Protein AF-A0A535MGX9-F1 (afdb_monomer_lite)

pLDDT: mean 75.92, std 22.1, range [34.75, 98.5]

Radius of gyration: 30.82 Å; chains: 1; bounding box: 57×71×87 Å

Secondary structure (DSSP, 8-state):
-----------------------------------------------------------------PPP-------------------------PPPPHHHHHHHHHHHHHHHHHHHHHHHHHHHHHHHHHHHHHHHHHHHHHHHHHHHSPP--SSSS---PPPP--TT-EEPPPEEEEEETTTTEEESSS---SEEEEEEEEE-TTS-EEEEEEEEE--

Structure (mmCIF, N/CA/C/O backbone):
data_AF-A0A535MGX9-F1
#
_entry.id   AF-A0A535MGX9-F1
#
loop_
_atom_site.group_PDB
_atom_site.id
_atom_site.type_symbol
_atom_site.label_atom_id
_atom_site.label_alt_id
_atom_site.label_comp_id
_atom_site.label_asym_id
_atom_site.label_entity_id
_atom_site.label_seq_id
_atom_site.pdbx_PDB_ins_code
_atom_site.Cartn_x
_atom_site.Cartn_y
_atom_site.Cartn_z
_atom_site.occupancy
_atom_site.B_iso_or_equiv
_atom_site.auth_seq_id
_atom_site.auth_comp_id
_atom_site.auth_asym_id
_atom_site.auth_atom_id
_atom_site.pdbx_PDB_model_num
ATOM 1 N N . MET A 1 1 ? -14.801 37.436 -7.711 1.00 44.75 1 MET A N 1
ATOM 2 C CA . MET A 1 1 ? -15.407 36.082 -7.775 1.00 44.75 1 MET A CA 1
ATOM 3 C C . MET A 1 1 ? -14.448 35.120 -7.064 1.00 44.75 1 MET A C 1
ATOM 5 O O . MET A 1 1 ? -13.541 34.628 -7.703 1.00 44.75 1 MET A O 1
ATOM 9 N N . SER A 1 2 ? -14.343 35.050 -5.734 1.00 56.47 2 SER A N 1
ATOM 10 C CA . SER A 1 2 ? -15.281 34.648 -4.664 1.00 56.47 2 SER A CA 1
ATOM 11 C C . SER A 1 2 ? -15.739 33.179 -4.712 1.00 56.47 2 SER A C 1
ATOM 13 O O . SER A 1 2 ? -16.771 32.888 -5.307 1.00 56.47 2 SER A O 1
ATOM 15 N N . ARG A 1 3 ? -14.957 32.289 -4.072 1.00 52.56 3 ARG A N 1
ATOM 16 C CA . ARG A 1 3 ? -15.330 31.031 -3.370 1.00 52.56 3 ARG A CA 1
ATOM 17 C C . ARG A 1 3 ? -14.165 30.741 -2.402 1.00 52.56 3 ARG A C 1
ATOM 19 O O . ARG A 1 3 ? -13.079 30.442 -2.869 1.00 52.56 3 ARG A O 1
ATOM 26 N N . MET A 1 4 ? -14.195 31.052 -1.104 1.00 56.06 4 MET A N 1
ATOM 27 C CA . MET A 1 4 ? -15.028 30.527 -0.010 1.00 56.06 4 MET A CA 1
ATOM 28 C C . MET A 1 4 ? -15.008 28.990 0.055 1.00 56.06 4 MET A C 1
ATOM 30 O O . MET A 1 4 ? -15.916 28.323 -0.435 1.00 56.06 4 MET A O 1
ATOM 34 N N . ALA A 1 5 ? -13.952 28.434 0.658 1.00 53.91 5 ALA A N 1
ATOM 35 C CA . ALA A 1 5 ? -13.875 27.032 1.060 1.00 53.91 5 ALA A CA 1
ATOM 36 C C . ALA A 1 5 ? -13.802 26.964 2.591 1.00 53.91 5 ALA A C 1
ATOM 38 O O . ALA A 1 5 ? -12.973 27.610 3.221 1.00 53.91 5 ALA A O 1
ATOM 39 N N . ARG A 1 6 ? -14.771 26.238 3.148 1.00 57.12 6 ARG A N 1
ATOM 40 C CA . ARG A 1 6 ? -15.137 26.148 4.561 1.00 57.12 6 ARG A CA 1
ATOM 41 C C . ARG A 1 6 ? -14.044 25.499 5.403 1.00 57.12 6 ARG A C 1
ATOM 43 O O . ARG A 1 6 ? -13.730 24.329 5.193 1.00 57.12 6 ARG A O 1
ATOM 50 N N . ASP A 1 7 ? -13.622 26.226 6.429 1.00 48.06 7 ASP A N 1
ATOM 51 C CA . ASP A 1 7 ? -13.065 25.673 7.656 1.00 48.06 7 ASP A CA 1
ATOM 52 C C . ASP A 1 7 ? -14.073 24.697 8.277 1.00 48.06 7 ASP A C 1
ATOM 54 O O . ASP A 1 7 ? -15.200 25.066 8.622 1.00 48.06 7 ASP A O 1
ATOM 58 N N . ARG A 1 8 ? -13.686 23.427 8.402 1.00 57.28 8 ARG A N 1
ATOM 59 C CA . ARG A 1 8 ? -14.363 22.474 9.283 1.00 57.28 8 ARG A CA 1
ATOM 60 C C . ARG A 1 8 ? -13.416 22.165 10.426 1.00 57.28 8 ARG A C 1
ATOM 62 O O . ARG A 1 8 ? -12.478 21.389 10.271 1.00 57.28 8 ARG A O 1
ATOM 69 N N . HIS A 1 9 ? -13.712 22.757 11.577 1.00 47.38 9 HIS A N 1
ATOM 70 C CA . HIS A 1 9 ? -13.164 22.359 12.863 1.00 47.38 9 HIS A CA 1
ATOM 71 C C . HIS A 1 9 ? -13.492 20.884 13.121 1.00 47.38 9 HIS A C 1
ATOM 73 O O . HIS A 1 9 ? -14.605 20.526 13.505 1.00 47.38 9 HIS A O 1
ATOM 79 N N . PHE A 1 10 ? -12.510 20.022 12.877 1.00 49.44 10 PHE A N 1
ATOM 80 C CA . PHE A 1 10 ? -12.524 18.641 13.326 1.00 49.44 10 PHE A CA 1
ATOM 81 C C . PHE A 1 10 ? -12.133 18.636 14.807 1.00 49.44 10 PHE A C 1
ATOM 83 O O . PHE A 1 10 ? -11.021 19.024 15.168 1.00 49.44 10 PHE A O 1
ATOM 90 N N . PHE A 1 11 ? -13.056 18.218 15.672 1.00 41.25 11 PHE A N 1
ATOM 91 C CA . PHE A 1 11 ? -12.783 17.946 17.080 1.00 41.25 11 PHE A CA 1
ATOM 92 C C . PHE A 1 11 ? -11.677 16.882 17.188 1.00 41.25 11 PHE A C 1
ATOM 94 O O . PHE A 1 11 ? -11.906 15.698 16.947 1.00 41.25 11 PHE A O 1
ATOM 101 N N . ARG A 1 12 ? -10.459 17.303 17.549 1.00 39.72 12 ARG A N 1
ATOM 102 C CA . ARG A 1 12 ? -9.377 16.409 17.979 1.00 39.72 12 ARG A CA 1
ATOM 103 C C . ARG A 1 12 ? -9.636 16.010 19.431 1.00 39.72 12 ARG A C 1
ATOM 105 O O . ARG A 1 12 ? -9.286 16.742 20.352 1.00 39.72 12 ARG A O 1
ATOM 112 N N . PHE A 1 13 ? -10.231 14.839 19.638 1.00 44.94 13 PHE A N 1
ATOM 113 C CA . PHE A 1 13 ? -10.164 14.150 20.926 1.00 44.94 13 PHE A CA 1
ATOM 114 C C . PHE A 1 13 ? -8.751 13.569 21.074 1.00 44.94 13 PHE A C 1
ATOM 116 O O . PHE A 1 13 ? -8.423 12.531 20.504 1.00 44.94 13 PHE A O 1
ATOM 123 N N . SER A 1 14 ? -7.885 14.293 21.782 1.00 44.38 14 SER A N 1
ATOM 124 C CA . SER A 1 14 ? -6.536 13.843 22.120 1.00 44.38 14 SER A CA 1
ATOM 125 C C . SER A 1 14 ? -6.609 12.996 23.391 1.00 44.38 14 SER A C 1
ATOM 127 O O . SER A 1 14 ? -6.544 13.525 24.497 1.00 44.38 14 SER A O 1
ATOM 129 N N . LEU A 1 15 ? -6.794 11.683 23.242 1.00 50.78 15 LEU A N 1
ATOM 130 C CA . LEU A 1 15 ? -6.585 10.732 24.337 1.00 50.78 15 LEU A CA 1
ATOM 131 C C . LEU A 1 15 ? -5.076 10.454 24.469 1.00 50.78 15 LEU A C 1
ATOM 133 O O . LEU A 1 15 ? -4.429 10.182 23.454 1.00 50.78 15 LEU A O 1
ATOM 137 N N . PRO A 1 16 ? -4.491 10.503 25.680 1.00 48.72 16 PRO A N 1
ATOM 138 C CA . PRO A 1 16 ? -3.109 10.098 25.888 1.00 48.72 16 PRO A CA 1
ATOM 139 C C . PRO A 1 16 ? -2.999 8.582 25.685 1.00 48.72 16 PRO A C 1
ATOM 141 O O . PRO A 1 16 ? -3.495 7.792 26.488 1.00 48.72 16 PRO A O 1
ATOM 144 N N . LEU A 1 17 ? -2.352 8.172 24.592 1.00 49.53 17 LEU A N 1
ATOM 145 C CA . LEU A 1 17 ? -1.910 6.795 24.395 1.00 49.53 17 LEU A CA 1
ATOM 146 C C . LEU A 1 17 ? -0.809 6.499 25.416 1.00 49.53 17 LEU A C 1
ATOM 148 O O . LEU A 1 17 ? 0.341 6.906 25.257 1.00 49.53 17 LEU A O 1
ATOM 152 N N . ALA A 1 18 ? -1.191 5.794 26.479 1.00 49.81 18 ALA A N 1
ATOM 153 C CA . ALA A 1 18 ? -0.268 5.055 27.320 1.00 49.81 18 ALA A CA 1
ATOM 154 C C . ALA A 1 18 ? 0.569 4.117 26.435 1.00 49.81 18 ALA A C 1
ATOM 156 O O . ALA A 1 18 ? 0.040 3.430 25.559 1.00 49.81 18 ALA A O 1
ATOM 157 N N . GLY A 1 19 ? 1.884 4.146 26.642 1.00 54.97 19 GLY A N 1
ATOM 158 C CA . GLY A 1 19 ? 2.868 3.451 25.825 1.00 54.97 19 GLY A CA 1
ATOM 159 C C . GLY A 1 19 ? 2.638 1.945 25.765 1.00 54.97 19 GLY A C 1
ATOM 160 O O . GLY A 1 19 ? 2.929 1.214 26.709 1.00 54.97 19 GLY A O 1
ATOM 161 N N . SER A 1 20 ? 2.193 1.473 24.606 1.00 47.03 20 SER A N 1
ATOM 162 C CA . SER A 1 20 ? 2.308 0.073 24.216 1.00 47.03 20 SER A CA 1
ATOM 163 C C . SER A 1 20 ? 3.732 -0.158 23.722 1.00 47.03 20 SER A C 1
ATOM 165 O O . SER A 1 20 ? 4.078 0.177 22.589 1.00 47.03 20 SER A O 1
ATOM 167 N N . HIS A 1 21 ? 4.565 -0.728 24.592 1.00 52.44 21 HIS A N 1
ATOM 168 C CA . HIS A 1 21 ? 5.782 -1.428 24.203 1.00 52.44 21 HIS A CA 1
ATOM 169 C C . HIS A 1 21 ? 5.417 -2.486 23.154 1.00 52.44 21 HIS A C 1
ATOM 171 O O . HIS A 1 21 ? 4.985 -3.590 23.484 1.00 52.44 21 HIS A O 1
ATOM 177 N N . CYS A 1 22 ? 5.570 -2.147 21.874 1.00 50.75 22 CYS A N 1
ATOM 178 C CA . CYS A 1 22 ? 5.608 -3.156 20.834 1.00 50.75 22 CYS A CA 1
ATOM 179 C C . CYS A 1 22 ? 6.849 -4.005 21.072 1.00 50.75 22 CYS A C 1
ATOM 181 O O . CYS A 1 22 ? 7.969 -3.497 21.148 1.00 50.75 22 CYS A O 1
ATOM 183 N N . CYS A 1 23 ? 6.602 -5.301 21.223 1.00 49.09 23 CYS A N 1
ATOM 184 C CA . CYS A 1 23 ? 7.595 -6.350 21.280 1.00 49.09 23 CYS A CA 1
ATOM 185 C C . CYS A 1 23 ? 8.669 -6.111 20.220 1.00 49.09 23 CYS A C 1
ATOM 187 O O . CYS A 1 23 ? 8.452 -6.297 19.024 1.00 49.09 23 CYS A O 1
ATOM 189 N N . GLN A 1 24 ? 9.851 -5.724 20.686 1.00 50.72 24 GLN A N 1
ATOM 190 C CA . GLN A 1 24 ? 11.071 -5.785 19.913 1.00 50.72 24 GLN A CA 1
ATOM 191 C C . GLN A 1 24 ? 11.456 -7.260 19.783 1.00 50.72 24 GLN A C 1
ATOM 193 O O . GLN A 1 24 ? 12.277 -7.787 20.531 1.00 50.72 24 GLN A O 1
ATOM 198 N N . GLY A 1 25 ? 10.802 -7.939 18.841 1.00 44.84 25 GLY A N 1
ATOM 199 C CA . GLY A 1 25 ? 11.160 -9.269 18.373 1.00 44.84 25 GLY A CA 1
ATOM 200 C C . GLY A 1 25 ? 12.491 -9.208 17.635 1.00 44.84 25 GLY A C 1
ATOM 201 O O . GLY A 1 25 ? 12.543 -9.124 16.412 1.00 44.84 25 GLY A O 1
ATOM 202 N N . ARG A 1 26 ? 13.587 -9.222 18.397 1.00 52.38 26 ARG A N 1
ATOM 203 C CA . ARG A 1 26 ? 14.899 -9.633 17.901 1.00 52.38 26 ARG A CA 1
ATOM 204 C C . ARG A 1 26 ? 14.800 -11.088 17.454 1.00 52.38 26 ARG A C 1
ATOM 206 O O . ARG A 1 26 ? 14.545 -11.959 18.277 1.00 52.38 26 ARG A O 1
ATOM 213 N N . GLY A 1 27 ? 15.110 -11.333 16.186 1.00 53.22 27 GLY A N 1
ATOM 214 C CA . GLY A 1 27 ? 15.558 -12.641 15.726 1.00 53.22 27 GLY A CA 1
ATOM 215 C C . GLY A 1 27 ? 14.765 -13.187 14.555 1.00 53.22 27 GLY A C 1
ATOM 216 O O . GLY A 1 27 ? 13.891 -14.020 14.746 1.00 53.22 27 GLY A O 1
ATOM 217 N N . ILE A 1 28 ? 15.156 -12.808 13.337 1.00 47.41 28 ILE A N 1
ATOM 218 C CA . ILE A 1 28 ? 15.082 -13.747 12.218 1.00 47.41 28 ILE A CA 1
ATOM 219 C C . ILE A 1 28 ? 16.439 -13.735 11.519 1.00 47.41 28 ILE A C 1
ATOM 221 O O . ILE A 1 28 ? 16.927 -12.707 11.047 1.00 47.41 28 ILE A O 1
ATOM 225 N N . SER A 1 29 ? 17.065 -14.906 11.576 1.00 48.72 29 SER A N 1
ATOM 226 C CA . SER A 1 29 ? 18.350 -15.266 11.004 1.00 48.72 29 SER A CA 1
ATOM 227 C C . SER A 1 29 ? 18.456 -14.930 9.523 1.00 48.72 29 SER A C 1
ATOM 229 O O . SER A 1 29 ? 17.533 -15.154 8.743 1.00 48.72 29 SER A O 1
ATOM 231 N N . ARG A 1 30 ? 19.664 -14.515 9.131 1.00 49.56 30 ARG A N 1
ATOM 232 C CA . ARG A 1 30 ? 20.166 -14.653 7.763 1.00 49.56 30 ARG A CA 1
ATOM 233 C C . ARG A 1 30 ? 19.979 -16.104 7.309 1.00 49.56 30 ARG A C 1
ATOM 235 O O . ARG A 1 30 ? 20.653 -16.989 7.831 1.00 49.56 30 ARG A O 1
ATOM 242 N N . VAL A 1 31 ? 19.117 -16.336 6.325 1.00 54.28 31 VAL A N 1
ATOM 243 C CA . VAL A 1 31 ? 19.141 -17.563 5.522 1.00 54.28 31 VAL A CA 1
ATOM 244 C C . VAL A 1 31 ? 19.926 -17.270 4.251 1.00 54.28 31 VAL A C 1
ATOM 246 O O . VAL A 1 31 ? 19.747 -16.242 3.599 1.00 54.28 31 VAL A O 1
ATOM 249 N N . GLY A 1 32 ? 20.890 -18.149 4.000 1.00 43.41 32 GLY A N 1
ATOM 250 C CA . GLY A 1 32 ? 21.951 -17.995 3.026 1.00 43.41 32 GLY A CA 1
ATOM 251 C C . GLY A 1 32 ? 21.500 -18.063 1.572 1.00 43.41 32 GLY A C 1
ATOM 252 O O . GLY A 1 32 ? 20.514 -18.689 1.195 1.00 43.41 32 GLY A O 1
ATOM 253 N N . ARG A 1 33 ? 22.328 -17.410 0.765 1.00 45.38 33 ARG A N 1
ATOM 254 C CA . ARG A 1 33 ? 22.344 -17.374 -0.691 1.00 45.38 33 ARG A CA 1
ATOM 255 C C . ARG A 1 33 ? 22.792 -18.748 -1.216 1.00 45.38 33 ARG A C 1
ATOM 257 O O . ARG A 1 33 ? 23.981 -19.053 -1.184 1.00 45.38 33 ARG A O 1
ATOM 264 N N . GLY A 1 34 ? 21.845 -19.573 -1.657 1.00 42.38 34 GLY A N 1
ATOM 265 C CA . GLY A 1 34 ? 22.098 -20.806 -2.411 1.00 42.38 34 GLY A CA 1
ATOM 266 C C . GLY A 1 34 ? 22.187 -20.520 -3.912 1.00 42.38 34 GLY A C 1
ATOM 267 O O . GLY A 1 34 ? 21.400 -19.746 -4.445 1.00 42.38 34 GLY A O 1
ATOM 268 N N . ARG A 1 35 ? 23.191 -21.106 -4.563 1.00 52.44 35 ARG A N 1
ATOM 269 C CA . ARG A 1 35 ? 23.655 -20.880 -5.938 1.00 52.44 35 ARG A CA 1
ATOM 270 C C . ARG A 1 35 ? 23.442 -22.168 -6.752 1.00 52.44 35 ARG A C 1
ATOM 272 O O . ARG A 1 35 ? 23.781 -23.230 -6.243 1.00 52.44 35 ARG A O 1
ATOM 279 N N . GLY A 1 36 ? 22.998 -22.039 -8.009 1.00 39.00 36 GLY A N 1
ATOM 280 C CA . GLY A 1 36 ? 22.906 -23.108 -9.032 1.00 39.00 36 GLY A CA 1
ATOM 281 C C . GLY A 1 36 ? 21.472 -23.625 -9.222 1.00 39.00 36 GLY A C 1
ATOM 282 O O . GLY A 1 36 ? 20.763 -23.758 -8.238 1.00 39.00 36 GLY A O 1
ATOM 283 N N . GLY A 1 37 ? 20.934 -23.898 -10.413 1.00 41.56 37 GLY A N 1
ATOM 284 C CA . GLY A 1 37 ? 21.471 -24.058 -11.771 1.00 41.56 37 GLY A CA 1
ATOM 285 C C . GLY A 1 37 ? 20.694 -25.202 -12.463 1.00 41.56 37 GLY A C 1
ATOM 286 O O . GLY A 1 37 ? 20.418 -26.191 -11.795 1.00 41.56 37 GLY A O 1
ATOM 287 N N . GLY A 1 38 ? 20.370 -25.069 -13.760 1.00 34.75 38 GLY A N 1
ATOM 288 C CA . GLY A 1 38 ? 19.713 -26.093 -14.613 1.00 34.75 38 GLY A CA 1
ATOM 289 C C . GLY A 1 38 ? 18.209 -25.835 -14.794 1.00 34.75 38 GLY A C 1
ATOM 290 O O . GLY A 1 38 ? 17.478 -25.868 -13.812 1.00 34.75 38 GLY A O 1
ATOM 291 N N . LEU A 1 39 ? 17.745 -25.270 -15.917 1.00 47.91 39 LEU A N 1
ATOM 292 C CA . LEU A 1 39 ? 17.503 -25.873 -17.247 1.00 47.91 39 LEU A CA 1
ATOM 293 C C . LEU A 1 39 ? 16.492 -27.030 -17.222 1.00 47.91 39 LEU A C 1
ATOM 295 O O . LEU A 1 39 ? 16.703 -27.996 -16.500 1.00 47.91 39 LEU A O 1
ATOM 299 N N . ASP A 1 40 ? 15.425 -26.833 -18.011 1.00 41.97 40 ASP A N 1
ATOM 300 C CA . ASP A 1 40 ? 14.606 -27.788 -18.790 1.00 41.97 40 ASP A CA 1
ATOM 301 C C . ASP A 1 40 ? 13.120 -27.372 -18.695 1.00 41.97 40 ASP A C 1
ATOM 303 O O . ASP A 1 40 ? 12.546 -27.314 -17.613 1.00 41.97 40 ASP A O 1
ATOM 307 N N . GLU A 1 41 ? 12.546 -26.727 -19.715 1.00 43.00 41 GLU A N 1
ATOM 308 C CA . GLU A 1 41 ? 11.971 -27.274 -20.963 1.00 43.00 41 GLU A CA 1
ATOM 309 C C . GLU A 1 41 ? 10.459 -27.569 -20.825 1.00 43.00 41 GLU A C 1
ATOM 311 O O . GLU A 1 41 ? 10.021 -28.139 -19.833 1.00 43.00 41 GLU A O 1
ATOM 316 N N . LEU A 1 42 ? 9.704 -27.202 -21.879 1.00 39.25 42 LEU A N 1
ATOM 317 C CA . LEU A 1 42 ? 8.296 -27.531 -22.196 1.00 39.25 42 LEU A CA 1
ATOM 318 C C . LEU A 1 42 ? 7.219 -26.710 -21.447 1.00 39.25 42 LEU A C 1
ATOM 320 O O . LEU A 1 42 ? 7.258 -26.547 -20.240 1.00 39.25 42 LEU A O 1
ATOM 324 N N . SER A 1 43 ? 6.156 -26.179 -22.056 1.00 40.88 43 SER A N 1
ATOM 325 C CA . SER A 1 43 ? 5.679 -26.151 -23.442 1.00 40.88 43 SER A CA 1
ATOM 326 C C . SER A 1 43 ? 4.421 -25.260 -23.500 1.00 40.88 43 SER A C 1
ATOM 328 O O . SER A 1 43 ? 3.514 -25.430 -22.693 1.00 40.88 43 SER A O 1
ATOM 330 N N . LEU A 1 44 ? 4.387 -24.325 -24.456 1.00 43.00 44 LEU A N 1
ATOM 331 C CA . LEU A 1 44 ? 3.272 -23.988 -25.364 1.00 43.00 44 LEU A CA 1
ATOM 332 C C . LEU A 1 44 ? 1.801 -24.295 -24.963 1.00 43.00 44 LEU A C 1
ATOM 334 O O . LEU A 1 44 ? 1.427 -25.458 -24.859 1.00 43.00 44 LEU A O 1
ATOM 338 N N . VAL A 1 45 ? 0.958 -23.239 -24.973 1.00 47.12 45 VAL A N 1
ATOM 339 C CA . VAL A 1 45 ? -0.313 -23.052 -25.752 1.00 47.12 45 VAL A CA 1
ATOM 340 C C . VAL A 1 45 ? -1.410 -22.290 -24.960 1.00 47.12 45 VAL A C 1
ATOM 342 O O . VAL A 1 45 ? -1.449 -22.373 -23.735 1.00 47.12 45 VAL A O 1
ATOM 345 N N . PRO A 1 46 ? -2.256 -21.471 -25.636 1.00 59.06 46 PRO A N 1
ATOM 346 C CA . PRO A 1 46 ? -2.942 -20.319 -25.060 1.00 59.06 46 PRO A CA 1
ATOM 347 C C . PRO A 1 46 ? -4.446 -20.535 -24.819 1.00 59.06 46 PRO A C 1
ATOM 349 O O . PRO A 1 46 ? -5.064 -21.450 -25.356 1.00 59.06 46 PRO A O 1
ATOM 352 N N . GLY A 1 47 ? -5.055 -19.559 -24.141 1.00 44.25 47 GLY A N 1
ATOM 353 C CA . GLY A 1 47 ? -6.402 -19.107 -24.480 1.00 44.25 47 GLY A CA 1
ATOM 354 C C . GLY A 1 47 ? -7.507 -19.341 -23.450 1.00 44.25 47 GLY A C 1
ATOM 355 O O . GLY A 1 47 ? -7.585 -20.362 -22.779 1.00 44.25 47 GLY A O 1
ATOM 356 N N . ASN A 1 48 ? -8.435 -18.384 -23.495 1.00 39.09 48 ASN A N 1
ATOM 357 C CA . ASN A 1 48 ? -9.840 -18.456 -23.105 1.00 39.09 48 ASN A CA 1
ATOM 358 C C . ASN A 1 48 ? -10.225 -18.133 -21.651 1.00 39.09 48 ASN A C 1
ATOM 360 O O . ASN A 1 48 ? -10.279 -18.982 -20.766 1.00 39.09 48 ASN A O 1
ATOM 364 N N . SER A 1 49 ? -10.667 -16.886 -21.466 1.00 53.44 49 SER A N 1
ATOM 365 C CA . SER A 1 49 ? -11.754 -16.566 -20.538 1.00 53.44 49 SER A CA 1
ATOM 366 C C . SER A 1 49 ? -13.027 -17.321 -20.947 1.00 53.44 49 SER A C 1
ATOM 368 O O . SER A 1 49 ? -13.333 -17.409 -22.137 1.00 53.44 49 SER A O 1
ATOM 370 N N . PRO A 1 50 ? -13.807 -17.819 -19.976 1.00 51.44 50 PRO A N 1
ATOM 371 C CA . PRO A 1 50 ? -15.140 -17.240 -19.815 1.00 51.44 50 PRO A CA 1
ATOM 372 C C . PRO A 1 50 ? -15.592 -17.113 -18.351 1.00 51.44 50 PRO A C 1
ATOM 374 O O . PRO A 1 50 ? -15.167 -17.839 -17.454 1.00 51.44 50 PRO A O 1
ATOM 377 N N . SER A 1 51 ? -16.501 -16.164 -18.143 1.00 53.16 51 SER A N 1
ATOM 378 C CA . SER A 1 51 ? -17.245 -15.915 -16.905 1.00 53.16 51 SER A CA 1
ATOM 379 C C . SER A 1 51 ? -18.379 -16.960 -16.686 1.00 53.16 51 SER A C 1
ATOM 381 O O . SER A 1 51 ? -18.430 -17.972 -17.382 1.00 53.16 51 SER A O 1
ATOM 383 N N . PRO A 1 52 ? -19.291 -16.778 -15.708 1.00 65.12 52 PRO A N 1
ATOM 384 C CA . PRO A 1 52 ? -19.471 -17.646 -14.547 1.00 65.12 52 PRO A CA 1
ATOM 385 C C . PRO A 1 52 ? -20.700 -18.571 -14.643 1.00 65.12 52 PRO A C 1
ATOM 387 O O . PRO A 1 52 ? -21.773 -18.140 -15.051 1.00 65.12 52 PRO A O 1
ATOM 390 N N . LEU A 1 53 ? -20.605 -19.806 -14.145 1.00 52.47 53 LEU A N 1
ATOM 391 C CA . LEU A 1 53 ? -21.761 -20.668 -13.849 1.00 52.47 53 LEU A CA 1
ATOM 392 C C . LEU A 1 53 ? -21.424 -21.522 -12.612 1.00 52.47 53 LEU A C 1
ATOM 394 O O . LEU A 1 53 ? -20.377 -22.148 -12.542 1.00 52.47 53 LEU A O 1
ATOM 398 N N . ARG A 1 54 ? -22.169 -21.372 -11.513 1.00 51.88 54 ARG A N 1
ATOM 399 C CA . ARG A 1 54 ? -23.374 -22.158 -11.191 1.00 51.88 54 ARG A CA 1
ATOM 400 C C . ARG A 1 54 ? -23.046 -23.607 -10.798 1.00 51.88 54 ARG A C 1
ATOM 402 O O . ARG A 1 54 ? -22.904 -24.456 -11.658 1.00 51.88 54 ARG A O 1
ATOM 409 N N . GLY A 1 55 ? -23.092 -23.859 -9.487 1.00 48.66 55 GLY A N 1
ATOM 410 C CA . GLY A 1 55 ? -23.641 -25.080 -8.879 1.00 48.66 55 GLY A CA 1
ATOM 411 C C . GLY A 1 55 ? -22.883 -26.401 -9.063 1.00 48.66 55 GLY A C 1
ATOM 412 O O . GLY A 1 55 ? -22.826 -26.956 -10.149 1.00 48.66 55 GLY A O 1
ATOM 413 N N . GLY A 1 56 ? -22.455 -26.993 -7.948 1.00 43.47 56 GLY A N 1
ATOM 414 C CA . GLY A 1 56 ? -22.034 -28.398 -7.884 1.00 43.47 56 GLY A CA 1
ATOM 415 C C . GLY A 1 56 ? -21.147 -28.628 -6.664 1.00 43.47 56 GLY A C 1
ATOM 416 O O . GLY A 1 56 ? -19.997 -28.227 -6.661 1.00 43.47 56 GLY A O 1
ATOM 417 N N . ARG A 1 57 ? -21.705 -29.020 -5.517 1.00 54.12 57 ARG A N 1
ATOM 418 C CA . ARG A 1 57 ? -21.989 -30.417 -5.141 1.00 54.12 57 ARG A CA 1
ATOM 419 C C . ARG A 1 57 ? -20.700 -31.187 -4.815 1.00 54.12 57 ARG A C 1
ATOM 421 O O . ARG A 1 57 ? -20.020 -31.669 -5.703 1.00 54.12 57 ARG A O 1
ATOM 428 N N . GLY A 1 58 ? -20.463 -31.261 -3.503 1.00 49.50 58 GLY A N 1
ATOM 429 C CA . GLY A 1 58 ? -19.719 -32.243 -2.709 1.00 49.50 58 GLY A CA 1
ATOM 430 C C . GLY A 1 58 ? -18.769 -33.238 -3.375 1.00 49.50 58 GLY A C 1
ATOM 431 O O . GLY A 1 58 ? -19.159 -34.003 -4.249 1.00 49.50 58 GLY A O 1
ATOM 432 N N . GLY A 1 59 ? -17.582 -33.354 -2.781 1.00 48.69 59 GLY A N 1
ATOM 433 C CA . GLY A 1 59 ? -16.769 -34.562 -2.861 1.00 48.69 59 GLY A CA 1
ATOM 434 C C . GLY A 1 59 ? -15.298 -34.297 -2.569 1.00 48.69 59 GLY A C 1
ATOM 435 O O . GLY A 1 59 ? -14.661 -33.543 -3.289 1.00 48.69 59 GLY A O 1
ATOM 436 N N . GLY A 1 60 ? -14.767 -34.960 -1.540 1.00 47.03 60 GLY A N 1
ATOM 437 C CA . GLY A 1 60 ? -13.330 -35.187 -1.393 1.00 47.03 60 GLY A CA 1
ATOM 438 C C . GLY A 1 60 ? -12.585 -34.154 -0.558 1.00 47.03 60 GLY A C 1
ATOM 439 O O . GLY A 1 60 ? -11.823 -33.352 -1.087 1.00 47.03 60 GLY A O 1
ATOM 440 N N . LEU A 1 61 ? -12.736 -34.234 0.766 1.00 46.44 61 LEU A N 1
ATOM 441 C CA . LEU A 1 61 ? -11.715 -33.748 1.693 1.00 46.44 61 LEU A CA 1
ATOM 442 C C . LEU A 1 61 ? -10.468 -34.628 1.518 1.00 46.44 61 LEU A C 1
ATOM 444 O O . LEU A 1 61 ? -10.281 -35.615 2.221 1.00 46.44 61 LEU A O 1
ATOM 448 N N . GLY A 1 62 ? -9.659 -34.296 0.512 1.00 47.94 62 GLY A N 1
ATOM 449 C CA . GLY A 1 62 ? -8.280 -34.737 0.405 1.00 47.94 62 GLY A CA 1
ATOM 450 C C . GLY A 1 62 ? -7.500 -34.089 1.537 1.00 47.94 62 GLY A C 1
ATOM 451 O O . GLY A 1 62 ? -7.181 -32.904 1.494 1.00 47.94 62 GLY A O 1
ATOM 452 N N . GLU A 1 63 ? -7.290 -34.884 2.572 1.00 51.16 63 GLU A N 1
ATOM 453 C CA . GLU A 1 63 ? -6.463 -34.657 3.745 1.00 51.16 63 GLU A CA 1
ATOM 454 C C . GLU A 1 63 ? -5.085 -34.100 3.342 1.00 51.16 63 GLU A C 1
ATOM 456 O O . GLU A 1 63 ? -4.165 -34.830 2.976 1.00 51.16 63 GLU A O 1
ATOM 461 N N . LEU A 1 64 ? -4.945 -32.770 3.369 1.00 47.78 64 LEU A N 1
ATOM 462 C CA . LEU A 1 64 ? -3.654 -32.089 3.299 1.00 47.78 64 LEU A CA 1
ATOM 463 C C . LEU A 1 64 ? -2.914 -32.379 4.607 1.00 47.78 64 LEU A C 1
ATOM 465 O O . LEU A 1 64 ? -3.012 -31.639 5.585 1.00 47.78 64 LEU A O 1
ATOM 469 N N . SER A 1 65 ? -2.202 -33.505 4.605 1.00 56.19 65 SER A N 1
ATOM 470 C CA . SER A 1 65 ? -1.238 -33.920 5.617 1.00 56.19 65 SER A CA 1
ATOM 471 C C . SER A 1 65 ? -0.115 -32.883 5.706 1.00 56.19 65 SER A C 1
ATOM 473 O O . SER A 1 65 ? 0.929 -32.999 5.062 1.00 56.19 65 SER A O 1
ATOM 475 N N . LEU A 1 66 ? -0.344 -31.838 6.498 1.00 58.97 66 LEU A N 1
ATOM 476 C CA . LEU A 1 66 ? 0.686 -30.891 6.903 1.00 58.97 66 LEU A CA 1
ATOM 477 C C . LEU A 1 66 ? 1.729 -31.626 7.763 1.00 58.97 66 LEU A C 1
ATOM 479 O O . LEU A 1 66 ? 1.355 -32.376 8.669 1.00 58.97 66 LEU A O 1
ATOM 483 N N . PRO A 1 67 ? 3.034 -31.426 7.511 1.00 65.62 67 PRO A N 1
ATOM 484 C CA . PRO A 1 67 ? 4.078 -32.038 8.317 1.00 65.62 67 PRO A CA 1
ATOM 485 C C . PRO A 1 67 ? 4.002 -31.526 9.765 1.00 65.62 67 PRO A C 1
ATOM 487 O O . PRO A 1 67 ? 3.756 -30.338 9.991 1.00 65.62 67 PRO A O 1
ATOM 490 N N . PRO A 1 68 ? 4.237 -32.392 10.766 1.00 58.28 68 PRO A N 1
ATOM 491 C CA . PRO A 1 68 ? 4.214 -31.989 12.161 1.00 58.28 68 PRO A CA 1
ATOM 492 C C . PRO A 1 68 ? 5.364 -31.017 12.441 1.00 58.28 68 PRO A C 1
ATOM 494 O O . PRO A 1 68 ? 6.540 -31.376 12.345 1.00 58.28 68 PRO A O 1
ATOM 497 N N . CYS A 1 69 ? 5.028 -29.786 12.832 1.00 49.03 69 CYS A N 1
ATOM 498 C CA . CYS A 1 69 ? 5.980 -28.845 13.412 1.00 49.03 69 CYS A CA 1
ATOM 499 C C . CYS A 1 69 ? 6.504 -29.426 14.732 1.00 49.03 69 CYS A C 1
ATOM 501 O O . CYS A 1 69 ? 5.898 -29.282 15.793 1.00 49.03 69 CYS A O 1
ATOM 503 N N . ARG A 1 70 ? 7.637 -30.123 14.650 1.00 64.12 70 ARG A N 1
ATOM 504 C CA . ARG A 1 70 ? 8.356 -30.706 15.781 1.00 64.12 70 ARG A CA 1
ATOM 505 C C . ARG A 1 70 ? 9.098 -29.598 16.528 1.00 64.12 70 ARG A C 1
ATOM 507 O O . ARG A 1 70 ? 10.289 -29.390 16.329 1.00 64.12 70 ARG A O 1
ATOM 514 N N . GLY A 1 71 ? 8.373 -28.866 17.369 1.00 52.62 71 GLY A N 1
ATOM 515 C CA . GLY A 1 71 ? 8.961 -27.962 18.350 1.00 52.62 71 GLY A CA 1
ATOM 516 C C . GLY A 1 71 ? 9.589 -28.769 19.482 1.00 52.62 71 GLY A C 1
ATOM 517 O O . GLY A 1 71 ? 8.885 -29.391 20.273 1.00 52.62 71 GLY A O 1
ATOM 518 N N . THR A 1 72 ? 10.917 -28.786 19.557 1.00 55.38 72 THR A N 1
ATOM 519 C CA . THR A 1 72 ? 11.643 -29.202 20.760 1.00 55.38 72 THR A CA 1
ATOM 520 C C . THR A 1 72 ? 11.462 -28.124 21.819 1.00 55.38 72 THR A C 1
ATOM 522 O O . THR A 1 72 ? 12.223 -27.161 21.892 1.00 55.38 72 THR A O 1
ATOM 525 N N . ASP A 1 73 ? 10.404 -28.280 22.603 1.00 44.25 73 ASP A N 1
ATOM 526 C CA . ASP A 1 73 ? 10.061 -27.416 23.721 1.00 44.25 73 ASP A CA 1
ATOM 527 C C . ASP A 1 73 ? 10.910 -27.812 24.941 1.00 44.25 73 ASP A C 1
ATOM 529 O O . ASP A 1 73 ? 10.495 -28.565 25.821 1.00 44.25 73 ASP A O 1
ATOM 533 N N . THR A 1 74 ? 12.165 -27.363 24.967 1.00 58.38 74 THR A N 1
ATOM 534 C CA . THR A 1 74 ? 12.988 -27.358 26.185 1.00 58.38 74 THR A CA 1
ATOM 535 C C . THR A 1 74 ? 12.956 -25.964 26.786 1.00 58.38 74 THR A C 1
ATOM 537 O O . THR A 1 74 ? 13.969 -25.268 26.829 1.00 58.38 74 THR A O 1
ATOM 540 N N . SER A 1 75 ? 11.775 -25.544 27.235 1.00 60.84 75 SER A N 1
ATOM 541 C CA . SER A 1 75 ? 11.645 -24.384 28.107 1.00 60.84 75 SER A CA 1
ATOM 542 C C . SER A 1 75 ? 11.535 -24.875 29.555 1.00 60.84 75 SER A C 1
ATOM 544 O O . SER A 1 75 ? 10.650 -25.680 29.871 1.00 60.84 75 SER A O 1
ATOM 546 N N . PRO A 1 76 ? 12.451 -24.479 30.455 1.00 59.72 76 PRO A N 1
ATOM 547 C CA . PRO A 1 76 ? 12.394 -24.892 31.846 1.00 59.72 76 PRO A CA 1
ATOM 548 C C . PRO A 1 76 ? 11.099 -24.362 32.464 1.00 59.72 76 PRO A C 1
ATOM 550 O O . PRO A 1 76 ? 10.854 -23.158 32.491 1.00 59.72 76 PRO A O 1
ATOM 553 N N . ARG A 1 77 ? 10.268 -25.287 32.962 1.00 52.56 77 ARG A N 1
ATOM 554 C CA . ARG A 1 77 ? 9.064 -25.007 33.753 1.00 52.56 77 ARG A CA 1
ATOM 555 C C . ARG A 1 77 ? 9.425 -24.100 34.931 1.00 52.56 77 ARG A C 1
ATOM 557 O O . ARG A 1 77 ? 9.778 -24.580 36.010 1.00 52.56 77 ARG A O 1
ATOM 564 N N . ALA A 1 78 ? 9.303 -22.793 34.732 1.00 62.75 78 ALA A N 1
ATOM 565 C CA . ALA A 1 78 ? 9.218 -21.834 35.812 1.00 62.75 78 ALA A CA 1
ATOM 566 C C . ALA A 1 78 ? 7.942 -22.173 36.588 1.00 62.75 78 ALA A C 1
ATOM 568 O O . ALA A 1 78 ? 6.826 -21.957 36.115 1.00 62.75 78 ALA A O 1
ATOM 569 N N . ARG A 1 79 ? 8.117 -22.806 37.753 1.00 60.19 79 ARG A N 1
ATOM 570 C CA . ARG A 1 79 ? 7.045 -23.044 38.718 1.00 60.19 79 ARG A CA 1
ATOM 571 C C . ARG A 1 79 ? 6.451 -21.692 39.079 1.00 60.19 79 ARG A C 1
ATOM 573 O O . ARG A 1 79 ? 7.039 -20.953 39.862 1.00 60.19 79 ARG A O 1
ATOM 580 N N . VAL A 1 80 ? 5.291 -21.379 38.515 1.00 64.69 80 VAL A N 1
ATOM 581 C CA . VAL A 1 80 ? 4.441 -20.328 39.060 1.00 64.69 80 VAL A CA 1
ATOM 582 C C . VAL A 1 80 ? 4.020 -20.828 40.443 1.00 64.69 80 VAL A C 1
ATOM 584 O O . VAL A 1 80 ? 3.438 -21.913 40.528 1.00 64.69 80 VAL A O 1
ATOM 587 N N . PRO A 1 81 ? 4.366 -20.131 41.537 1.00 60.94 81 PRO A N 1
ATOM 588 C CA . PRO A 1 81 ? 3.877 -20.507 42.846 1.00 60.94 81 PRO A CA 1
ATOM 589 C C . PRO A 1 81 ? 2.356 -20.410 42.808 1.00 60.94 81 PRO A C 1
ATOM 591 O O . PRO A 1 81 ? 1.792 -19.349 42.544 1.00 60.94 81 PRO A O 1
ATOM 594 N N . SER A 1 82 ? 1.706 -21.546 43.043 1.00 55.09 82 SER A N 1
ATOM 595 C CA . SER A 1 82 ? 0.281 -21.646 43.304 1.00 55.09 82 SER A CA 1
ATOM 596 C C . SER A 1 82 ? -0.025 -20.794 44.529 1.00 55.09 82 SER A C 1
ATOM 598 O O . SER A 1 82 ? 0.053 -21.262 45.666 1.00 55.09 82 SER A O 1
ATOM 600 N N . ALA A 1 83 ? -0.327 -19.517 44.304 1.00 62.22 83 ALA A N 1
ATOM 601 C CA . ALA A 1 83 ? -0.951 -18.674 45.298 1.00 62.22 83 ALA A CA 1
ATOM 602 C C . ALA A 1 83 ? -2.322 -19.293 45.558 1.00 62.22 83 ALA A C 1
ATOM 604 O O . ALA A 1 83 ? -3.276 -19.089 44.809 1.00 62.22 83 ALA A O 1
ATOM 605 N N . ALA A 1 84 ? -2.363 -20.150 46.577 1.00 62.69 84 ALA A N 1
ATOM 606 C CA . ALA A 1 84 ? -3.567 -20.714 47.134 1.00 62.69 84 ALA A CA 1
ATOM 607 C C . ALA A 1 84 ? -4.514 -19.552 47.421 1.00 62.69 84 ALA A C 1
ATOM 609 O O . ALA A 1 84 ? -4.328 -18.800 48.380 1.00 62.69 84 ALA A O 1
ATOM 610 N N . PHE A 1 85 ? -5.506 -19.392 46.550 1.00 59.56 85 PHE A N 1
ATOM 611 C CA . PHE A 1 85 ? -6.624 -18.502 46.772 1.00 59.56 85 PHE A CA 1
ATOM 612 C C . PHE A 1 85 ? -7.370 -19.087 47.971 1.00 59.56 85 PHE A C 1
ATOM 614 O O . PHE A 1 85 ? -8.201 -19.986 47.840 1.00 59.56 85 PHE A O 1
ATOM 621 N N . ARG A 1 86 ? -6.973 -18.660 49.176 1.00 63.56 86 ARG A N 1
ATOM 622 C CA . ARG A 1 86 ? -7.691 -18.944 50.413 1.00 63.56 86 ARG A CA 1
ATOM 623 C C . ARG A 1 86 ? -9.069 -18.333 50.246 1.00 63.56 86 ARG A C 1
ATOM 625 O O . ARG A 1 86 ? -9.269 -17.138 50.440 1.00 63.56 86 ARG A O 1
ATOM 632 N N . MET A 1 87 ? -10.005 -19.184 49.863 1.00 63.50 87 MET A N 1
ATOM 633 C CA . MET A 1 87 ? -11.425 -18.903 49.842 1.00 63.50 87 MET A CA 1
ATOM 634 C C . MET A 1 87 ? -11.870 -18.819 51.307 1.00 63.50 87 MET A C 1
ATOM 636 O O . MET A 1 87 ? -12.198 -19.815 51.950 1.00 63.50 87 MET A O 1
ATOM 640 N N . GLY A 1 88 ? -11.726 -17.623 51.878 1.00 59.41 88 GLY A N 1
ATOM 641 C CA . GLY A 1 88 ? -12.106 -17.310 53.246 1.00 59.41 88 GLY A CA 1
ATOM 642 C C . GLY A 1 88 ? -13.613 -17.446 53.433 1.00 59.41 88 GLY A C 1
ATOM 643 O O . GLY A 1 88 ? -14.373 -16.573 53.035 1.00 59.41 88 GLY A O 1
ATOM 644 N N . SER A 1 89 ? -13.999 -18.576 54.022 1.00 60.16 89 SER A N 1
ATOM 645 C CA . SER A 1 89 ? -15.166 -18.837 54.871 1.00 60.16 89 SER A CA 1
ATOM 646 C C . SER A 1 89 ? -16.210 -17.715 55.012 1.00 60.16 89 SER A C 1
ATOM 648 O O . SER A 1 89 ? -16.046 -16.749 55.756 1.00 60.16 89 SER A O 1
ATOM 650 N N . LEU A 1 90 ? -17.362 -17.984 54.402 1.00 69.56 90 LEU A N 1
ATOM 651 C CA . LEU A 1 90 ? -18.678 -17.392 54.622 1.00 69.56 90 LEU A CA 1
ATOM 652 C C . LEU A 1 90 ? -19.100 -17.427 56.105 1.00 69.56 90 LEU A C 1
ATOM 654 O O . LEU A 1 90 ? -19.341 -18.512 56.629 1.00 69.56 90 LEU A O 1
ATOM 658 N N . ARG A 1 91 ? -19.302 -16.271 56.752 1.00 63.41 91 ARG A N 1
ATOM 659 C CA . ARG A 1 91 ? -20.461 -15.996 57.640 1.00 63.41 91 ARG A CA 1
ATOM 660 C C . ARG A 1 91 ? -20.345 -14.626 58.305 1.00 63.41 91 ARG A C 1
ATOM 662 O O . ARG A 1 91 ? -19.944 -14.484 59.452 1.00 63.41 91 ARG A O 1
ATOM 669 N N . SER A 1 92 ? -20.839 -13.628 57.595 1.00 60.84 92 SER A N 1
ATOM 670 C CA . SER A 1 92 ? -21.533 -12.507 58.211 1.00 60.84 92 SER A CA 1
ATOM 671 C C . SER A 1 92 ? -22.763 -12.276 57.346 1.00 60.84 92 SER A C 1
ATOM 673 O O . SER A 1 92 ? -22.656 -11.792 56.224 1.00 60.84 92 SER A O 1
ATOM 675 N N . ARG A 1 93 ? -23.937 -12.727 57.809 1.00 58.66 93 ARG A N 1
ATOM 676 C CA . ARG A 1 93 ? -25.228 -12.364 57.204 1.00 58.66 93 ARG A CA 1
ATOM 677 C C . ARG A 1 93 ? -25.548 -10.923 57.613 1.00 58.66 93 ARG A C 1
ATOM 679 O O . ARG A 1 93 ? -26.499 -10.678 58.344 1.00 58.66 93 ARG A O 1
ATOM 686 N N . GLN A 1 94 ? -24.708 -9.985 57.203 1.00 67.56 94 GLN A N 1
ATOM 687 C CA . GLN A 1 94 ? -25.068 -8.577 57.182 1.00 67.56 94 GLN A CA 1
ATOM 688 C C . GLN A 1 94 ? -25.899 -8.384 55.917 1.00 67.56 94 GLN A C 1
ATOM 690 O O . GLN A 1 94 ? -25.489 -8.803 54.836 1.00 67.56 94 GLN A O 1
ATOM 695 N N . GLY A 1 95 ? -27.125 -7.880 56.069 1.00 72.62 95 GLY A N 1
ATOM 696 C CA . GLY A 1 95 ? -27.989 -7.610 54.924 1.00 72.62 95 GLY A CA 1
ATOM 697 C C . GLY A 1 95 ? -27.241 -6.721 53.936 1.00 72.62 95 GLY A C 1
ATOM 698 O O . GLY A 1 95 ? -26.700 -5.697 54.350 1.00 72.62 95 GLY A O 1
ATOM 699 N N . MET A 1 96 ? -27.178 -7.136 52.663 1.00 73.19 96 MET A N 1
ATOM 700 C CA . MET A 1 96 ? -26.623 -6.302 51.595 1.00 73.19 96 MET A CA 1
ATOM 701 C C . MET A 1 96 ? -27.296 -4.939 51.675 1.00 73.19 96 MET A C 1
ATOM 703 O O . MET A 1 96 ? -28.525 -4.832 51.602 1.00 73.19 96 MET A O 1
ATOM 707 N N . THR A 1 97 ? -26.492 -3.903 51.883 1.00 88.38 97 THR A N 1
ATOM 708 C CA . THR A 1 97 ? -27.032 -2.551 51.954 1.00 88.38 97 THR A CA 1
ATOM 709 C C . THR A 1 97 ? -27.503 -2.150 50.557 1.00 88.38 97 THR A C 1
ATOM 711 O O . THR A 1 97 ? -26.883 -2.501 49.554 1.00 88.38 97 THR A O 1
ATOM 714 N N . PHE A 1 98 ? -28.613 -1.416 50.459 1.00 90.06 98 PHE A N 1
ATOM 715 C CA . PHE A 1 98 ? -29.160 -0.989 49.162 1.00 90.06 98 PHE A CA 1
ATOM 716 C C . PHE A 1 98 ? -28.126 -0.223 48.316 1.00 90.06 98 PHE A C 1
ATOM 718 O O . PHE A 1 98 ? -28.070 -0.371 47.096 1.00 90.06 98 PHE A O 1
ATOM 725 N N . ILE A 1 99 ? -27.257 0.545 48.982 1.00 95.19 99 ILE A N 1
ATOM 726 C CA . ILE A 1 99 ? -26.181 1.294 48.336 1.00 95.19 99 ILE A CA 1
ATOM 727 C C . ILE A 1 99 ? -25.106 0.390 47.717 1.00 95.19 99 ILE A C 1
ATOM 729 O O . ILE A 1 99 ? -24.586 0.709 46.652 1.00 95.19 99 ILE A O 1
ATOM 733 N N . 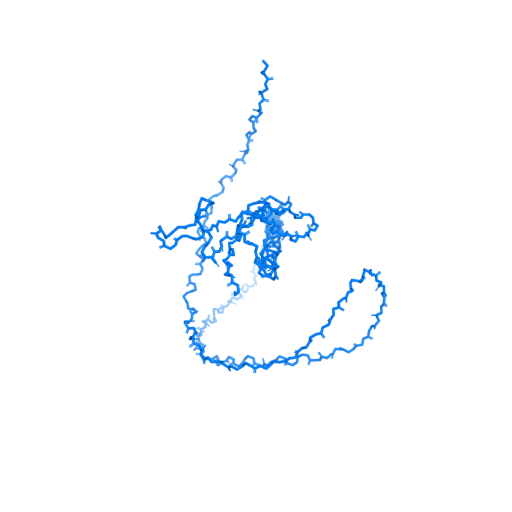GLU A 1 100 ? -24.816 -0.760 48.325 1.00 92.12 100 GLU A N 1
ATOM 734 C CA . GLU A 1 100 ? -23.838 -1.721 47.809 1.00 92.12 100 GLU A CA 1
ATOM 735 C C . GLU A 1 100 ? -24.305 -2.333 46.483 1.00 92.12 100 GLU A C 1
ATOM 737 O O . GLU A 1 100 ? -23.553 -2.356 45.507 1.00 92.12 100 GLU A O 1
ATOM 742 N N . VAL A 1 101 ? -25.579 -2.733 46.405 1.00 94.81 101 VAL A N 1
ATOM 743 C CA . VAL A 1 101 ? -26.176 -3.255 45.165 1.00 94.81 101 VAL A CA 1
ATOM 744 C C . VAL A 1 101 ? -26.216 -2.177 44.079 1.00 94.81 101 VAL A C 1
ATOM 746 O O . VAL A 1 101 ? -25.909 -2.461 42.921 1.00 94.81 101 VAL A O 1
ATOM 749 N N . LEU A 1 102 ? -26.536 -0.929 44.436 1.00 96.31 102 LEU A N 1
ATOM 750 C CA . LEU A 1 102 ? -26.586 0.182 43.483 1.00 96.31 102 LEU A CA 1
ATOM 751 C C . LEU A 1 102 ? -25.208 0.466 42.869 1.00 96.31 102 LEU A C 1
ATOM 753 O O . LEU A 1 102 ? -25.099 0.601 41.650 1.00 96.31 102 LEU A O 1
ATOM 757 N N . ILE A 1 103 ? -24.149 0.494 43.686 1.00 96.94 103 ILE A N 1
ATOM 758 C CA . ILE A 1 103 ? -22.772 0.673 43.202 1.00 96.94 103 ILE A CA 1
ATOM 759 C C . ILE A 1 103 ? -22.348 -0.514 42.329 1.00 96.94 103 ILE A C 1
ATOM 761 O O . ILE A 1 103 ? -21.758 -0.308 41.268 1.00 96.94 103 ILE A O 1
ATOM 765 N N . ALA A 1 104 ? -22.681 -1.747 42.721 1.00 96.62 104 ALA A N 1
ATOM 766 C CA . ALA A 1 104 ? -22.348 -2.937 41.940 1.00 96.62 104 ALA A CA 1
ATOM 767 C C . ALA A 1 104 ? -22.988 -2.908 40.540 1.00 96.62 104 ALA A C 1
ATOM 769 O O . ALA A 1 104 ? -22.303 -3.135 39.541 1.00 96.62 104 ALA A O 1
ATOM 770 N N . VAL A 1 105 ? -24.279 -2.573 40.449 1.00 96.56 105 VAL A N 1
ATOM 771 C CA . VAL A 1 105 ? -24.987 -2.460 39.163 1.00 96.56 105 VAL A CA 1
ATOM 772 C C . VAL A 1 105 ? -24.440 -1.296 38.331 1.00 96.56 105 VAL A C 1
ATOM 774 O O . VAL A 1 105 ? -24.271 -1.446 37.120 1.00 96.56 105 VAL A O 1
ATOM 777 N N . ALA A 1 106 ? -24.095 -0.168 38.959 1.00 97.88 106 ALA A N 1
ATOM 778 C CA . ALA A 1 106 ? -23.480 0.964 38.268 1.00 97.88 106 ALA A CA 1
ATOM 779 C C . ALA A 1 106 ? -22.127 0.588 37.636 1.00 97.88 106 ALA A C 1
ATOM 781 O O . ALA A 1 106 ? -21.893 0.874 36.460 1.00 97.88 106 ALA A O 1
ATOM 782 N N . LEU A 1 107 ? -21.259 -0.109 38.377 1.00 97.94 107 LEU A N 1
ATOM 783 C CA . LEU A 1 107 ? -19.966 -0.576 37.866 1.00 97.94 107 LEU A CA 1
ATOM 784 C C . LEU A 1 107 ? -20.128 -1.607 36.747 1.00 97.94 107 LEU A C 1
ATOM 786 O O . LEU A 1 107 ? -19.430 -1.525 35.736 1.00 97.94 107 LEU A O 1
ATOM 790 N N . LEU A 1 108 ? -21.078 -2.535 36.884 1.00 98.06 108 LEU A N 1
ATOM 791 C CA . LEU A 1 108 ? -21.382 -3.511 35.838 1.00 98.06 108 LEU A CA 1
ATOM 792 C C . LEU A 1 108 ? -21.813 -2.806 34.544 1.00 98.06 108 LEU A C 1
ATOM 794 O O . LEU A 1 108 ? -21.314 -3.144 33.469 1.00 98.06 108 LEU A O 1
ATOM 798 N N . GLY A 1 109 ? -22.659 -1.777 34.643 1.00 98.31 109 GLY A N 1
ATOM 799 C CA . GLY A 1 109 ? -23.067 -0.960 33.498 1.00 98.31 109 GLY A CA 1
ATOM 800 C C . GLY A 1 109 ? -21.881 -0.328 32.760 1.00 98.31 109 GLY A C 1
ATOM 801 O O . GLY A 1 109 ? -21.782 -0.440 31.538 1.00 98.31 109 GLY A O 1
ATOM 802 N N . VAL A 1 110 ? -20.935 0.271 33.490 1.00 98.44 110 VAL A N 1
ATOM 803 C CA . VAL A 1 110 ? -19.733 0.888 32.897 1.00 98.44 110 VAL A CA 1
ATOM 804 C C . VAL A 1 110 ? -18.855 -0.151 32.189 1.00 98.44 110 VAL A C 1
ATOM 806 O O . VAL A 1 110 ? -18.364 0.098 31.084 1.00 98.44 110 VAL A O 1
ATOM 809 N N . ILE A 1 111 ? -18.687 -1.339 32.772 1.00 98.50 111 ILE A N 1
ATOM 810 C CA . ILE A 1 111 ? -17.894 -2.419 32.165 1.00 98.50 111 ILE A CA 1
ATOM 811 C C . ILE A 1 111 ? -18.511 -2.863 30.832 1.00 98.50 111 ILE A C 1
ATOM 813 O O . ILE A 1 111 ? -17.807 -2.982 29.832 1.00 98.50 111 ILE A O 1
ATOM 817 N N . VAL A 1 112 ? -19.831 -3.039 30.773 1.00 98.44 112 VAL A N 1
ATOM 818 C CA . VAL A 1 112 ? -20.508 -3.440 29.529 1.00 98.44 112 VAL A CA 1
ATOM 819 C C . VAL A 1 112 ? -20.346 -2.378 28.436 1.00 98.44 112 VAL A C 1
ATOM 821 O O . VAL A 1 112 ? -20.017 -2.712 27.296 1.00 98.44 112 VAL A O 1
ATOM 824 N N . VAL A 1 113 ? -20.512 -1.095 28.775 1.00 98.44 113 VAL A N 1
ATOM 825 C CA . VAL A 1 113 ? -20.349 0.012 27.815 1.00 98.44 113 VAL A CA 1
ATOM 826 C C . VAL A 1 113 ? -18.916 0.081 27.282 1.00 98.44 113 VAL A C 1
ATOM 828 O O . VAL A 1 113 ? -18.710 0.217 26.074 1.00 98.44 113 VAL A O 1
ATOM 831 N N . THR A 1 114 ? -17.917 -0.062 28.155 1.00 98.44 114 THR A N 1
ATOM 832 C CA . THR A 1 114 ? -16.501 -0.042 27.748 1.00 98.44 114 THR A CA 1
ATOM 833 C C . THR A 1 114 ? -16.133 -1.227 26.854 1.00 98.44 114 THR A C 1
ATOM 835 O O . THR A 1 114 ? -15.428 -1.041 25.860 1.00 98.44 114 THR A O 1
ATOM 838 N N . MET A 1 115 ? -16.663 -2.425 27.120 1.00 98.31 115 MET A N 1
ATOM 839 C CA . MET A 1 115 ? -16.471 -3.590 26.247 1.00 98.31 115 MET A CA 1
ATOM 840 C C . MET A 1 115 ? -17.071 -3.377 24.850 1.00 98.31 115 MET A C 1
ATOM 842 O O . MET A 1 115 ? -16.410 -3.662 23.850 1.00 98.31 115 MET A O 1
ATOM 846 N N . MET A 1 116 ? -18.284 -2.824 24.756 1.00 98.06 116 MET A N 1
ATOM 847 C CA . MET A 1 116 ? -18.933 -2.533 23.468 1.00 98.06 116 MET A CA 1
ATOM 848 C C . MET A 1 116 ? -18.166 -1.485 22.648 1.00 98.06 116 MET A C 1
ATOM 850 O O . MET A 1 116 ? -18.004 -1.633 21.431 1.00 98.06 116 MET A O 1
ATOM 854 N N . ALA A 1 117 ? -17.628 -0.458 23.313 1.00 97.62 117 ALA A N 1
ATOM 855 C CA . ALA A 1 117 ? -16.748 0.518 22.675 1.00 97.62 117 ALA A CA 1
ATOM 856 C C . ALA A 1 117 ? -15.460 -0.140 22.140 1.00 97.62 117 ALA A C 1
ATOM 858 O O . ALA A 1 117 ? -15.049 0.129 21.009 1.00 97.62 117 ALA A O 1
ATOM 859 N N . GLY A 1 118 ? -14.863 -1.058 22.909 1.00 96.94 118 GLY A N 1
ATOM 860 C CA . GLY A 1 118 ? -13.680 -1.818 22.497 1.00 96.94 118 GLY A CA 1
ATOM 861 C C . GLY A 1 118 ? -13.912 -2.666 21.243 1.00 96.94 118 GLY A C 1
ATOM 862 O O . GLY A 1 118 ? -13.128 -2.596 20.296 1.00 96.94 118 GLY A O 1
ATOM 863 N N . LEU A 1 119 ? -15.020 -3.411 21.187 1.00 97.94 119 LEU A N 1
ATOM 864 C CA . LEU A 1 119 ? -15.369 -4.247 20.029 1.00 97.94 119 LEU A CA 1
ATOM 865 C C . LEU A 1 119 ? -15.585 -3.421 18.754 1.00 97.94 119 LEU A C 1
ATOM 867 O O . LEU A 1 119 ? -15.154 -3.827 17.673 1.00 97.94 119 LEU A O 1
ATOM 871 N N . SER A 1 120 ? -16.188 -2.237 18.887 1.00 96.94 120 SER A N 1
ATOM 872 C CA . SER A 1 120 ? -16.412 -1.320 17.762 1.00 96.94 120 SER A CA 1
ATOM 873 C C . SER A 1 120 ? -15.092 -0.847 17.139 1.00 96.94 120 SER A C 1
ATOM 875 O O . SER A 1 120 ? -14.949 -0.829 15.917 1.00 96.94 120 SER A O 1
ATOM 877 N N . SER A 1 121 ? -14.095 -0.531 17.972 1.00 97.12 121 SER A N 1
ATOM 878 C CA . SER A 1 121 ? -12.755 -0.137 17.515 1.00 97.12 121 SER A CA 1
ATOM 879 C C . SER A 1 121 ? -12.041 -1.270 16.763 1.00 97.12 121 SER A C 1
ATOM 881 O O . SER A 1 121 ? -11.500 -1.061 15.675 1.00 97.12 121 SER A O 1
ATOM 883 N N . ILE A 1 122 ? -12.108 -2.501 17.286 1.00 97.25 122 ILE A N 1
ATOM 884 C CA . ILE A 1 122 ? -11.482 -3.684 16.667 1.00 97.25 122 ILE A CA 1
ATOM 885 C C . ILE A 1 122 ? -12.085 -3.980 15.284 1.00 97.25 122 ILE A C 1
ATOM 887 O O . ILE A 1 122 ? -11.355 -4.310 14.342 1.00 97.25 122 ILE A O 1
ATOM 891 N N . ALA A 1 123 ? -13.405 -3.834 15.132 1.00 96.19 123 ALA A N 1
ATOM 892 C CA . ALA A 1 123 ? -14.082 -4.051 13.855 1.00 96.19 123 ALA A CA 1
ATOM 893 C C . ALA A 1 123 ? -13.597 -3.073 12.769 1.00 96.19 123 ALA A C 1
ATOM 895 O O . ALA A 1 123 ? -13.292 -3.494 11.650 1.00 96.19 123 ALA A O 1
ATOM 896 N N . LEU A 1 124 ? -13.453 -1.787 13.112 1.00 96.06 124 LEU A N 1
ATOM 897 C CA . LEU A 1 124 ? -12.938 -0.764 12.196 1.00 96.06 124 LEU A CA 1
ATOM 898 C C . LEU A 1 124 ? -11.470 -1.012 11.826 1.00 96.06 124 LEU A C 1
ATOM 900 O O . LEU A 1 124 ? -11.116 -0.976 10.646 1.00 96.06 124 LEU A O 1
ATOM 904 N N . ALA A 1 125 ? -10.628 -1.338 12.811 1.00 95.75 125 ALA A N 1
ATOM 905 C CA . ALA A 1 125 ? -9.217 -1.654 12.582 1.00 95.75 125 ALA A CA 1
ATOM 906 C C . ALA A 1 125 ? -9.038 -2.846 11.623 1.00 95.75 125 ALA A C 1
ATOM 908 O O . ALA A 1 125 ? -8.207 -2.807 10.715 1.00 95.75 125 ALA A O 1
ATOM 909 N N . THR A 1 126 ? -9.874 -3.879 11.763 1.00 97.00 126 THR A N 1
ATOM 910 C CA . THR A 1 126 ? -9.863 -5.052 10.873 1.00 97.00 126 THR A CA 1
ATOM 911 C C . THR A 1 126 ? -10.223 -4.679 9.432 1.00 97.00 126 THR A C 1
ATOM 913 O O . THR A 1 126 ? -9.635 -5.212 8.489 1.00 97.00 126 THR A O 1
ATOM 916 N N . GLY A 1 127 ? -11.165 -3.749 9.241 1.00 94.44 127 GLY A N 1
ATOM 917 C CA . GLY A 1 127 ? -11.533 -3.238 7.920 1.00 94.44 127 GLY A CA 1
ATOM 918 C C . GLY A 1 127 ? -10.353 -2.584 7.199 1.00 94.44 127 GLY A C 1
ATOM 919 O O . GLY A 1 127 ? -10.071 -2.927 6.050 1.00 94.44 127 GLY A O 1
ATOM 920 N N . HIS A 1 128 ? -9.613 -1.717 7.895 1.00 94.56 128 HIS A N 1
ATOM 921 C CA . HIS A 1 128 ? -8.408 -1.089 7.349 1.00 94.56 128 HIS A CA 1
ATOM 922 C C . HIS A 1 128 ? -7.317 -2.106 7.011 1.00 94.56 128 HIS A C 1
ATOM 924 O O . HIS A 1 128 ? -6.714 -2.018 5.943 1.00 94.56 128 HIS A O 1
ATOM 930 N N . HIS A 1 129 ? -7.103 -3.105 7.871 1.00 96.06 129 HIS A N 1
ATOM 931 C CA . HIS A 1 129 ? -6.097 -4.133 7.614 1.00 96.06 129 HIS A CA 1
ATOM 932 C C . HIS A 1 129 ? -6.419 -4.949 6.355 1.00 96.06 129 HIS A C 1
ATOM 934 O O . HIS A 1 129 ? -5.560 -5.123 5.499 1.00 96.06 129 HIS A O 1
ATOM 940 N N . ARG A 1 130 ? -7.680 -5.366 6.174 1.00 95.94 130 ARG A N 1
ATOM 941 C CA . ARG A 1 130 ? -8.112 -6.078 4.956 1.00 95.94 130 ARG A CA 1
ATOM 942 C C . ARG A 1 130 ? -7.911 -5.245 3.693 1.00 95.94 130 ARG A C 1
ATOM 944 O O . ARG A 1 130 ? -7.495 -5.785 2.669 1.00 95.94 130 ARG A O 1
ATOM 951 N N . GLN A 1 131 ? -8.198 -3.944 3.761 1.00 95.62 131 GLN A N 1
ATOM 952 C CA . GLN A 1 131 ? -7.963 -3.034 2.640 1.00 95.62 131 GLN A CA 1
ATOM 953 C C . GLN A 1 131 ? -6.475 -2.948 2.297 1.00 95.62 131 GLN A C 1
ATOM 955 O O . GLN A 1 131 ? -6.145 -3.070 1.123 1.00 95.62 131 GLN A O 1
ATOM 960 N N . GLN A 1 132 ? -5.597 -2.810 3.295 1.00 96.25 132 GLN A N 1
ATOM 961 C CA . GLN A 1 132 ? -4.143 -2.780 3.100 1.00 96.25 132 GLN A CA 1
ATOM 962 C C . GLN A 1 132 ? -3.608 -4.089 2.517 1.00 96.25 132 GLN A C 1
ATOM 964 O O . GLN A 1 132 ? -2.875 -4.053 1.540 1.00 96.25 132 GLN A O 1
ATOM 969 N N . THR A 1 133 ? -4.026 -5.247 3.038 1.00 96.94 133 THR A N 1
ATOM 970 C CA . THR A 1 133 ? -3.612 -6.546 2.484 1.00 96.94 133 THR A CA 1
ATOM 971 C C . THR A 1 133 ? -4.066 -6.714 1.036 1.00 96.94 133 THR A C 1
ATOM 973 O O . THR A 1 133 ? -3.323 -7.227 0.210 1.00 96.94 133 THR A O 1
ATOM 976 N N . THR A 1 134 ? -5.280 -6.269 0.703 1.00 96.88 134 THR A N 1
ATOM 977 C CA . THR A 1 134 ? -5.767 -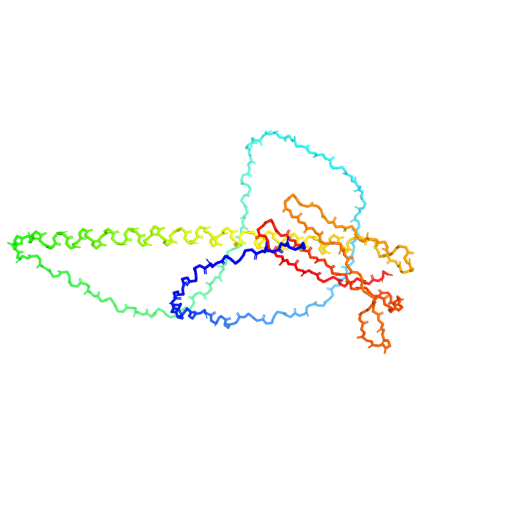6.324 -0.685 1.00 96.88 134 THR A CA 1
ATOM 978 C C . THR A 1 134 ? -4.965 -5.389 -1.589 1.00 96.88 134 THR A C 1
ATOM 980 O O . THR A 1 134 ? -4.679 -5.741 -2.729 1.00 96.88 134 THR A O 1
ATOM 983 N N . LEU A 1 135 ? -4.588 -4.214 -1.079 1.00 97.44 135 LEU A N 1
ATOM 984 C CA . LEU A 1 135 ? -3.766 -3.241 -1.791 1.00 97.44 135 LEU A CA 1
ATOM 985 C C . LEU A 1 135 ? -2.379 -3.830 -2.114 1.00 97.44 135 LEU A C 1
ATOM 987 O O . LEU A 1 135 ? -2.009 -3.868 -3.285 1.00 97.44 135 LEU A O 1
ATOM 991 N N . ASP A 1 136 ? -1.691 -4.399 -1.122 1.00 97.06 136 ASP A N 1
ATOM 992 C CA . ASP A 1 136 ? -0.380 -5.051 -1.284 1.00 97.06 136 ASP A CA 1
ATOM 993 C C . ASP A 1 136 ? -0.434 -6.201 -2.307 1.00 97.06 136 ASP A C 1
ATOM 995 O O . ASP A 1 136 ? 0.390 -6.295 -3.221 1.00 97.06 136 ASP A O 1
ATOM 999 N N . LEU A 1 137 ? -1.473 -7.041 -2.236 1.00 97.50 137 LEU A N 1
ATOM 1000 C CA . LEU A 1 137 ? -1.681 -8.116 -3.210 1.00 97.50 137 LEU A CA 1
ATOM 1001 C C . LEU A 1 137 ? -1.872 -7.583 -4.637 1.00 97.50 137 LEU A C 1
ATOM 1003 O O . LEU A 1 137 ? -1.288 -8.132 -5.575 1.00 97.50 137 LEU A O 1
ATOM 1007 N N . LEU A 1 138 ? -2.663 -6.519 -4.815 1.00 98.00 138 LEU A N 1
ATOM 1008 C CA . LEU A 1 138 ? -2.879 -5.899 -6.125 1.00 98.00 138 LEU A CA 1
ATOM 1009 C C . LEU A 1 138 ? -1.593 -5.286 -6.671 1.00 98.00 138 LEU A C 1
ATOM 1011 O O . LEU A 1 138 ? -1.255 -5.531 -7.826 1.00 98.00 138 LEU A O 1
ATOM 1015 N N . VAL A 1 139 ? -0.856 -4.553 -5.839 1.00 97.62 139 VAL A N 1
ATOM 1016 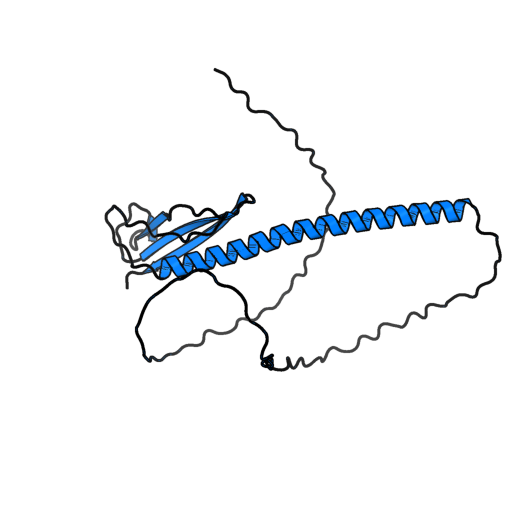C CA . VAL A 1 139 ? 0.430 -3.934 -6.180 1.00 97.62 139 VAL A CA 1
ATOM 1017 C C . VAL A 1 139 ? 1.448 -4.982 -6.615 1.00 97.62 139 VAL A C 1
ATOM 1019 O O . VAL A 1 139 ? 2.127 -4.821 -7.631 1.00 97.62 139 VAL A O 1
ATOM 1022 N N . ARG A 1 140 ? 1.526 -6.098 -5.890 1.00 97.75 140 ARG A N 1
ATOM 1023 C CA . ARG A 1 140 ? 2.393 -7.212 -6.263 1.00 97.75 140 ARG A CA 1
ATOM 1024 C C . ARG A 1 140 ? 1.963 -7.852 -7.579 1.00 97.75 140 ARG A C 1
ATOM 1026 O O . ARG A 1 140 ? 2.821 -8.153 -8.404 1.00 97.75 140 ARG A O 1
ATOM 1033 N N . SER A 1 141 ? 0.659 -8.038 -7.796 1.00 97.88 141 SER A N 1
ATOM 1034 C CA . SER A 1 141 ? 0.147 -8.571 -9.065 1.00 97.88 141 SER A CA 1
ATOM 1035 C C . SER A 1 141 ? 0.439 -7.636 -10.242 1.00 97.88 141 SER A C 1
ATOM 1037 O O . SER A 1 141 ? 0.829 -8.103 -11.309 1.00 97.88 141 SER A O 1
ATOM 1039 N N . GLU A 1 142 ? 0.347 -6.323 -10.020 1.00 97.69 142 GLU A N 1
ATOM 1040 C CA . GLU A 1 142 ? 0.666 -5.288 -11.001 1.00 97.69 142 GLU A CA 1
ATOM 1041 C C . GLU A 1 142 ? 2.148 -5.332 -11.371 1.00 97.69 142 GLU A C 1
ATOM 1043 O O . GLU A 1 142 ? 2.498 -5.307 -12.547 1.00 97.69 142 GLU A O 1
ATOM 1048 N N . ALA A 1 143 ? 3.037 -5.490 -10.389 1.00 97.44 143 ALA A N 1
ATOM 1049 C CA . ALA A 1 143 ? 4.462 -5.622 -10.667 1.00 97.44 143 ALA A CA 1
ATOM 1050 C C . ALA A 1 143 ? 4.791 -6.857 -11.513 1.00 97.44 143 ALA A C 1
ATOM 1052 O O . ALA A 1 143 ? 5.616 -6.765 -12.423 1.00 97.44 143 ALA A O 1
ATOM 1053 N N . GLU A 1 144 ? 4.155 -7.999 -11.252 1.00 97.94 144 GLU A N 1
ATOM 1054 C CA . GLU A 1 144 ? 4.331 -9.192 -12.088 1.00 97.94 144 GLU A CA 1
ATOM 1055 C C . GLU A 1 144 ? 3.733 -8.997 -13.491 1.00 97.94 144 GLU A C 1
ATOM 1057 O O . GLU A 1 144 ? 4.350 -9.385 -14.487 1.00 97.94 144 GLU A O 1
ATOM 1062 N N . PHE A 1 145 ? 2.597 -8.304 -13.605 1.00 97.69 145 PHE A N 1
ATOM 1063 C CA . PHE A 1 145 ? 2.008 -7.952 -14.895 1.00 97.69 145 PHE A CA 1
ATOM 1064 C C . PHE A 1 145 ? 2.925 -7.034 -15.718 1.00 97.69 145 PHE A C 1
ATOM 1066 O O . PHE A 1 145 ? 3.207 -7.331 -16.880 1.00 97.69 145 PHE A O 1
ATOM 1073 N N . LEU A 1 146 ? 3.478 -5.974 -15.122 1.00 96.19 146 LEU A N 1
ATOM 1074 C CA . LEU A 1 146 ? 4.431 -5.063 -15.772 1.00 96.19 146 LEU A CA 1
ATOM 1075 C C . LEU A 1 146 ? 5.713 -5.775 -16.224 1.00 96.19 146 LEU A C 1
ATOM 1077 O O . LEU A 1 146 ? 6.247 -5.486 -17.302 1.00 96.19 146 LEU A O 1
ATOM 1081 N N . LYS A 1 147 ? 6.206 -6.728 -15.425 1.00 95.62 147 LYS A N 1
ATOM 1082 C CA . LYS A 1 147 ? 7.351 -7.568 -15.804 1.00 95.62 147 LYS A CA 1
ATOM 1083 C C . LYS A 1 147 ? 7.035 -8.441 -17.016 1.00 95.62 147 LYS A C 1
ATOM 1085 O O . LYS A 1 147 ? 7.884 -8.543 -17.894 1.00 95.62 147 LYS A O 1
ATOM 1090 N N . SER A 1 148 ? 5.831 -9.013 -17.081 1.00 96.56 148 SER A N 1
ATOM 1091 C CA . SER A 1 148 ? 5.416 -9.921 -18.162 1.00 96.56 148 SER A CA 1
ATOM 1092 C C . SER A 1 148 ? 5.230 -9.245 -19.525 1.00 96.56 148 SER A C 1
ATOM 1094 O O . SER A 1 148 ? 5.327 -9.903 -20.557 1.00 96.56 148 SER A O 1
ATOM 1096 N N . GLN A 1 149 ? 4.974 -7.933 -19.549 1.00 95.62 149 GLN A N 1
ATOM 1097 C CA . GLN A 1 149 ? 4.829 -7.181 -20.798 1.00 95.62 149 GLN A CA 1
ATOM 1098 C C . GLN A 1 149 ? 6.149 -7.158 -21.588 1.00 95.62 149 GLN A C 1
ATOM 1100 O O . GLN A 1 149 ? 7.225 -7.332 -21.019 1.00 95.62 149 GLN A O 1
ATOM 1105 N N . ALA A 1 150 ? 6.107 -6.894 -22.894 1.00 94.62 150 ALA A N 1
ATOM 1106 C CA . ALA A 1 150 ? 7.334 -6.696 -23.667 1.00 94.62 150 ALA A CA 1
ATOM 1107 C C . ALA A 1 150 ? 8.119 -5.469 -23.157 1.00 94.62 150 ALA A C 1
ATOM 1109 O O . ALA A 1 150 ? 7.547 -4.549 -22.565 1.00 94.62 150 ALA A O 1
ATOM 1110 N N . TYR A 1 151 ? 9.441 -5.466 -23.341 1.00 93.94 151 TYR A N 1
ATOM 1111 C CA . TYR A 1 151 ? 10.242 -4.253 -23.164 1.00 93.94 151 TYR A CA 1
ATOM 1112 C C . TYR A 1 151 ? 9.899 -3.272 -24.286 1.00 93.94 151 TYR A C 1
ATOM 1114 O O . TYR A 1 151 ? 9.872 -3.667 -25.452 1.00 93.94 151 TYR A O 1
ATOM 1122 N N . ILE A 1 152 ? 9.626 -2.014 -23.943 1.00 91.94 152 ILE A N 1
ATOM 1123 C CA . ILE A 1 152 ? 9.226 -0.997 -24.916 1.00 91.94 152 ILE A CA 1
ATOM 1124 C C . ILE A 1 152 ? 10.332 0.061 -25.010 1.00 91.94 152 ILE A C 1
ATOM 1126 O O . ILE A 1 152 ? 10.511 0.798 -24.037 1.00 91.94 152 ILE A O 1
ATOM 1130 N N . PRO A 1 153 ? 11.063 0.142 -26.139 1.00 89.38 153 PRO A N 1
ATOM 1131 C CA . PRO A 1 153 ? 12.165 1.081 -26.293 1.00 89.38 153 PRO A CA 1
ATOM 1132 C C . PRO A 1 153 ? 11.722 2.533 -26.555 1.00 89.38 153 PRO A C 1
ATOM 1134 O O . PRO A 1 153 ? 10.591 2.802 -26.968 1.00 89.38 153 PRO A O 1
ATOM 1137 N N . LYS A 1 154 ? 12.641 3.480 -26.351 1.00 84.25 154 LYS A N 1
ATOM 1138 C CA . LYS A 1 154 ? 12.566 4.898 -26.757 1.00 84.25 154 LYS A CA 1
ATOM 1139 C C . LYS A 1 154 ? 12.702 4.998 -28.298 1.00 84.25 154 LYS A C 1
ATOM 1141 O O . LYS A 1 154 ? 13.439 4.192 -28.867 1.00 84.25 154 LYS A O 1
ATOM 1146 N N . PRO A 1 155 ? 12.077 5.973 -29.012 1.00 69.38 155 PRO A N 1
ATOM 1147 C CA . PRO A 1 155 ? 11.432 7.219 -28.568 1.00 69.38 155 PRO A CA 1
ATOM 1148 C C . PRO A 1 155 ? 9.893 7.223 -28.652 1.00 69.38 155 PRO A C 1
ATOM 1150 O O . PRO A 1 155 ? 9.306 6.263 -29.144 1.00 69.38 155 PRO A O 1
ATOM 1153 N N . PRO A 1 156 ? 9.212 8.282 -28.153 1.00 61.47 156 PRO A N 1
ATOM 1154 C CA . PRO A 1 156 ? 7.771 8.238 -28.002 1.00 61.47 156 PRO A CA 1
ATOM 1155 C C . PRO A 1 156 ? 6.942 8.115 -29.299 1.00 61.47 156 PRO A C 1
ATOM 1157 O O . PRO A 1 156 ? 7.413 8.531 -30.355 1.00 61.47 156 PRO A O 1
ATOM 1160 N N . PRO A 1 157 ? 5.684 7.631 -29.211 1.00 53.75 157 PRO A N 1
ATOM 1161 C CA . PRO A 1 157 ? 4.941 7.419 -27.970 1.00 53.75 157 PRO A CA 1
ATOM 1162 C C . PRO A 1 157 ? 5.556 6.253 -27.200 1.00 53.75 157 PRO A C 1
ATOM 1164 O O . PRO A 1 157 ? 5.592 5.134 -27.700 1.00 53.75 157 PRO A O 1
ATOM 1167 N N . ALA A 1 158 ? 6.129 6.543 -26.025 1.00 55.03 158 ALA A N 1
ATOM 1168 C CA . ALA A 1 158 ? 6.828 5.544 -25.237 1.00 55.03 158 ALA A CA 1
ATOM 1169 C C . ALA A 1 158 ? 5.697 4.631 -24.818 1.00 55.03 158 ALA A C 1
ATOM 1171 O O . ALA A 1 158 ? 4.800 5.101 -24.115 1.00 55.03 158 ALA A O 1
ATOM 1172 N N . GLY A 1 159 ? 5.627 3.442 -25.417 1.00 59.84 159 GLY A N 1
ATOM 1173 C CA . GLY A 1 159 ? 4.433 2.616 -25.332 1.00 59.84 159 GLY A CA 1
ATOM 1174 C C . GLY A 1 159 ? 4.049 2.501 -23.868 1.00 59.84 159 GLY A C 1
ATOM 1175 O O . GLY A 1 159 ? 4.854 2.128 -23.016 1.00 59.84 159 GLY A O 1
ATOM 1176 N N . SER A 1 160 ? 2.846 2.974 -23.565 1.00 82.19 160 SER A N 1
ATOM 1177 C CA . SER A 1 160 ? 2.352 2.988 -22.205 1.00 82.19 160 SER A CA 1
ATOM 1178 C C . SER A 1 160 ? 2.200 1.538 -21.787 1.00 82.19 160 SER A C 1
ATOM 1180 O O . SER A 1 160 ? 1.384 0.815 -22.375 1.00 82.19 160 SER A O 1
ATOM 1182 N N . TYR A 1 161 ? 2.983 1.121 -20.793 1.00 92.44 161 TYR A N 1
ATOM 1183 C CA . TYR A 1 161 ? 2.708 -0.122 -20.095 1.00 92.44 161 TYR A CA 1
ATOM 1184 C C . TYR A 1 161 ? 1.229 -0.131 -19.701 1.00 92.44 161 TYR A C 1
ATOM 1186 O O . TYR A 1 161 ? 0.671 0.888 -19.285 1.00 92.44 161 TYR A O 1
ATOM 1194 N N . GLN A 1 162 ? 0.573 -1.258 -19.932 1.00 95.19 162 GLN A N 1
ATOM 1195 C CA . GLN A 1 162 ? -0.811 -1.424 -19.528 1.00 95.19 162 GLN A CA 1
ATOM 1196 C C . GLN A 1 162 ? -0.844 -1.678 -18.026 1.00 95.19 162 GLN A C 1
ATOM 1198 O O . GLN A 1 162 ? 0.021 -2.382 -17.506 1.00 95.19 162 GLN A O 1
ATOM 1203 N N . ASN A 1 163 ? -1.852 -1.132 -17.358 1.00 95.94 163 ASN A N 1
ATOM 1204 C CA . ASN A 1 163 ? -2.125 -1.439 -15.961 1.00 95.94 163 ASN A CA 1
ATOM 1205 C C . ASN A 1 163 ? -3.169 -2.554 -15.870 1.00 95.94 163 ASN A C 1
ATOM 1207 O O . ASN A 1 163 ? -4.008 -2.703 -16.767 1.00 95.94 163 ASN A O 1
ATOM 1211 N N . LEU A 1 164 ? -3.183 -3.290 -14.764 1.00 96.12 164 LEU A N 1
ATOM 1212 C CA . LEU A 1 164 ? -4.317 -4.133 -14.410 1.00 96.12 164 LEU A CA 1
ATOM 1213 C C . LEU A 1 164 ? -5.560 -3.284 -14.114 1.00 96.12 164 LEU A C 1
ATOM 1215 O O . LEU A 1 164 ? -5.496 -2.111 -13.742 1.00 96.12 164 LEU A O 1
ATOM 1219 N N . SER A 1 165 ? -6.726 -3.910 -14.252 1.00 96.19 165 SER A N 1
ATOM 1220 C CA . SER A 1 165 ? -8.005 -3.336 -13.841 1.00 96.19 165 SER A CA 1
ATOM 1221 C C . SER A 1 165 ? -8.590 -4.146 -12.690 1.00 96.19 165 SER A C 1
ATOM 1223 O O . SER A 1 165 ? -8.825 -5.346 -12.839 1.00 96.19 165 SER A O 1
ATOM 1225 N N . ALA A 1 166 ? -8.884 -3.493 -11.568 1.00 96.50 166 ALA A N 1
ATOM 1226 C CA . ALA A 1 166 ? -9.558 -4.102 -10.425 1.00 96.50 166 ALA A CA 1
ATOM 1227 C C . ALA A 1 166 ? -10.740 -3.226 -9.992 1.00 96.50 166 ALA A C 1
ATOM 1229 O O . ALA A 1 166 ? -10.618 -2.007 -9.880 1.00 96.50 166 ALA A O 1
ATOM 1230 N N . ALA A 1 167 ? -11.904 -3.839 -9.763 1.00 96.31 167 ALA A N 1
ATOM 1231 C CA . ALA A 1 167 ? -13.121 -3.104 -9.433 1.00 96.31 167 ALA A CA 1
ATOM 1232 C C . ALA A 1 167 ? -12.958 -2.308 -8.127 1.00 96.31 167 ALA A C 1
ATOM 1234 O O . ALA A 1 167 ? -12.596 -2.863 -7.092 1.00 96.31 167 ALA A O 1
ATOM 1235 N N . GLY A 1 168 ? -13.246 -1.006 -8.177 1.00 95.75 168 GLY A N 1
ATOM 1236 C CA . GLY A 1 168 ? -13.157 -0.111 -7.020 1.00 95.75 168 GLY A CA 1
ATOM 1237 C C . GLY A 1 168 ? -11.745 0.371 -6.671 1.00 95.75 168 GLY A C 1
ATOM 1238 O O . GLY A 1 168 ? -11.618 1.196 -5.773 1.00 95.75 168 GLY A O 1
ATOM 1239 N N . TYR A 1 169 ? -10.711 -0.084 -7.381 1.00 97.50 169 TYR A N 1
ATOM 1240 C CA . TYR A 1 169 ? -9.339 0.404 -7.249 1.00 97.50 169 TYR A CA 1
ATOM 1241 C C . TYR A 1 169 ? -8.952 1.200 -8.494 1.00 97.50 169 TYR A C 1
ATOM 1243 O O . TYR A 1 169 ? -9.379 0.887 -9.605 1.00 97.50 169 TYR A O 1
ATOM 1251 N N . THR A 1 170 ? -8.138 2.236 -8.317 1.00 97.94 170 THR A N 1
ATOM 1252 C CA . THR A 1 170 ? -7.660 3.068 -9.428 1.00 97.94 170 THR A CA 1
ATOM 1253 C C . THR A 1 170 ? -6.147 2.994 -9.530 1.00 97.94 170 THR A C 1
ATOM 1255 O O . THR A 1 170 ? -5.457 3.153 -8.524 1.00 97.94 170 THR A O 1
ATOM 1258 N N . PHE A 1 171 ? -5.644 2.806 -10.745 1.00 97.25 171 PHE A N 1
ATOM 1259 C CA . PHE A 1 171 ? -4.218 2.714 -11.047 1.00 97.25 171 PHE A CA 1
ATOM 1260 C C . PHE A 1 171 ? -3.765 4.009 -11.722 1.00 97.25 171 PHE A C 1
ATOM 1262 O O . PHE A 1 171 ? -4.424 4.489 -12.648 1.00 97.25 171 PHE A O 1
ATOM 1269 N N . SER A 1 172 ? -2.655 4.592 -11.271 1.00 95.88 172 SER A N 1
ATOM 1270 C CA . SER A 1 172 ? -2.041 5.728 -11.958 1.00 95.88 172 SER A CA 1
ATOM 1271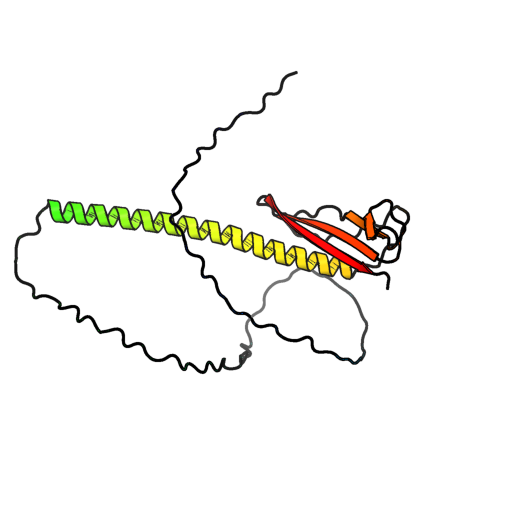 C C . SER A 1 172 ? -1.394 5.278 -13.264 1.00 95.88 172 SER A C 1
ATOM 1273 O O . SER A 1 172 ? -0.898 4.156 -13.357 1.00 95.88 172 SER A O 1
ATOM 1275 N N . ALA A 1 173 ? -1.325 6.165 -14.258 1.00 94.31 173 ALA A N 1
ATOM 1276 C CA . ALA A 1 173 ? -0.531 5.893 -15.453 1.00 94.31 173 ALA A CA 1
ATOM 1277 C C . ALA A 1 173 ? 0.934 5.588 -15.057 1.00 94.31 173 ALA A C 1
ATOM 1279 O O . ALA A 1 173 ? 1.477 6.298 -14.203 1.00 94.31 173 ALA A O 1
ATOM 1280 N N . PRO A 1 174 ? 1.564 4.548 -15.631 1.00 94.56 174 PRO A N 1
ATOM 1281 C CA . PRO A 1 174 ? 2.932 4.182 -15.297 1.00 94.56 174 PRO A CA 1
ATOM 1282 C C . PRO A 1 174 ? 3.898 5.262 -15.775 1.00 94.56 174 PRO A C 1
ATOM 1284 O O . PRO A 1 174 ? 3.898 5.640 -16.947 1.00 94.56 174 PRO A O 1
ATOM 1287 N N . SER A 1 175 ? 4.751 5.748 -14.875 1.00 93.56 175 SER A N 1
ATOM 1288 C CA . SER A 1 175 ? 5.841 6.653 -15.237 1.00 93.56 175 SER A CA 1
ATOM 1289 C C . SER A 1 175 ? 7.126 5.859 -15.435 1.00 93.56 175 SER A C 1
ATOM 1291 O O . SER A 1 175 ? 7.576 5.166 -14.521 1.00 93.56 175 SER A O 1
ATOM 1293 N N . VAL A 1 176 ? 7.713 5.978 -16.623 1.00 93.88 176 VAL A N 1
ATOM 1294 C CA . VAL A 1 176 ? 8.931 5.266 -17.025 1.00 93.88 176 VAL A CA 1
ATOM 1295 C C . VAL A 1 176 ? 10.104 6.240 -17.012 1.00 93.88 176 VAL A C 1
ATOM 1297 O O . VAL A 1 176 ? 10.029 7.289 -17.641 1.00 93.88 176 VAL A O 1
ATOM 1300 N N . LEU A 1 177 ? 11.187 5.900 -16.319 1.00 94.56 177 LEU A N 1
ATOM 1301 C CA . LEU A 1 177 ? 12.452 6.635 -16.313 1.00 94.56 177 LEU A CA 1
ATOM 1302 C C . LEU A 1 177 ? 13.568 5.748 -16.871 1.00 94.56 177 LEU A C 1
ATOM 1304 O O . LEU A 1 177 ? 13.569 4.538 -16.645 1.00 94.56 177 LEU A O 1
ATOM 1308 N N . TYR A 1 178 ? 14.540 6.343 -17.558 1.00 94.06 178 TYR A N 1
ATOM 1309 C CA . TYR A 1 178 ? 15.631 5.616 -18.209 1.00 94.06 178 TYR A CA 1
ATOM 1310 C C . TYR A 1 178 ? 16.934 5.788 -17.433 1.00 94.06 178 TYR A C 1
ATOM 1312 O O . TYR A 1 178 ? 17.250 6.885 -16.961 1.00 94.06 178 TYR A O 1
ATOM 1320 N N . TRP A 1 179 ? 17.684 4.699 -17.288 1.00 95.81 179 TRP A N 1
ATOM 1321 C CA . TRP A 1 179 ? 18.989 4.712 -16.638 1.00 95.81 179 TRP A CA 1
ATOM 1322 C C . TRP A 1 179 ? 20.072 5.272 -17.561 1.00 95.81 179 TRP A C 1
ATOM 1324 O O . TRP A 1 179 ? 20.171 4.863 -18.719 1.00 95.81 179 TRP A O 1
ATOM 1334 N N . ASP A 1 180 ? 20.933 6.134 -17.023 1.00 95.31 180 ASP A N 1
ATOM 1335 C CA . ASP A 1 180 ? 22.175 6.554 -17.674 1.00 95.31 180 ASP A CA 1
ATOM 1336 C C . ASP A 1 180 ? 23.393 6.108 -16.848 1.00 95.31 180 ASP A C 1
ATOM 1338 O O . ASP A 1 180 ? 23.538 6.569 -15.713 1.00 95.31 180 ASP A O 1
ATOM 1342 N N . PRO A 1 181 ? 24.286 5.243 -17.372 1.00 96.12 181 PRO A N 1
ATOM 1343 C CA . PRO A 1 181 ? 25.484 4.820 -16.655 1.00 96.12 181 PRO A CA 1
ATOM 1344 C C . PRO A 1 181 ? 26.537 5.929 -16.518 1.00 96.12 181 PRO A C 1
ATOM 1346 O O . PRO A 1 181 ? 27.366 5.841 -15.616 1.00 96.12 181 PRO A O 1
ATOM 1349 N N . ALA A 1 182 ? 26.524 6.961 -17.369 1.00 96.25 182 ALA A N 1
ATOM 1350 C CA . ALA A 1 182 ? 27.475 8.069 -17.288 1.00 96.25 182 ALA A CA 1
ATOM 1351 C C . ALA A 1 182 ? 27.1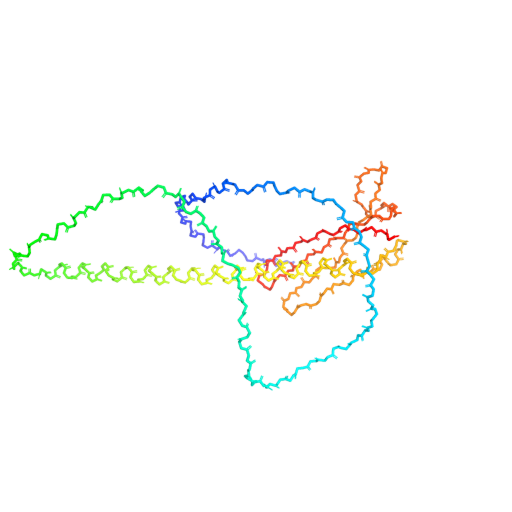56 9.005 -16.113 1.00 96.25 182 ALA A C 1
ATOM 1353 O O . ALA A 1 182 ? 28.064 9.497 -15.447 1.00 96.25 182 ALA A O 1
ATOM 1354 N N . VAL A 1 183 ? 25.864 9.232 -15.851 1.00 94.94 183 VAL A N 1
ATOM 1355 C CA . VAL A 1 183 ? 25.382 10.111 -14.768 1.00 94.94 183 VAL A CA 1
ATOM 1356 C C . VAL A 1 183 ? 24.994 9.318 -13.514 1.00 94.94 183 VAL A C 1
ATOM 1358 O O . VAL A 1 183 ? 24.992 9.859 -12.412 1.00 94.94 183 VAL A O 1
ATOM 1361 N N . GLY A 1 184 ? 24.658 8.035 -13.657 1.00 95.75 184 GLY A N 1
ATOM 1362 C CA . GLY A 1 184 ? 24.234 7.170 -12.558 1.00 95.75 184 GLY A CA 1
ATOM 1363 C C . GLY A 1 184 ? 22.847 7.512 -12.007 1.00 95.75 184 GLY A C 1
ATOM 1364 O O . GLY A 1 184 ? 22.615 7.381 -10.806 1.00 95.75 184 GLY A O 1
ATOM 1365 N N . THR A 1 185 ? 21.927 7.993 -12.850 1.00 97.12 185 THR A N 1
ATOM 1366 C CA . THR A 1 185 ? 20.579 8.416 -12.427 1.00 97.12 185 THR A CA 1
ATOM 1367 C C . THR A 1 185 ? 19.488 7.926 -13.378 1.00 97.12 185 THR A C 1
ATOM 1369 O O . THR A 1 185 ? 19.755 7.578 -14.529 1.00 97.12 185 THR A O 1
ATOM 1372 N N . PHE A 1 186 ? 18.243 7.907 -12.892 1.00 95.81 186 PHE A N 1
ATOM 1373 C CA . PHE A 1 186 ? 17.044 7.668 -13.695 1.00 95.81 186 PHE A CA 1
ATOM 1374 C C . PHE A 1 186 ? 16.388 9.000 -14.078 1.00 95.81 186 PHE A C 1
ATOM 1376 O O . PHE A 1 186 ? 16.074 9.809 -13.206 1.00 95.81 186 PHE A O 1
ATOM 1383 N N . SER A 1 187 ? 16.150 9.232 -15.369 1.00 94.94 187 SER A N 1
ATOM 1384 C CA . SER A 1 187 ? 15.475 10.436 -15.871 1.00 94.94 187 SER A CA 1
ATOM 1385 C C . SER A 1 187 ? 14.777 10.168 -17.205 1.00 94.94 187 SER A C 1
ATOM 1387 O O . SER A 1 187 ? 15.139 9.253 -17.942 1.00 94.94 187 SER A O 1
ATOM 1389 N N . LEU A 1 188 ? 13.779 10.990 -17.537 1.00 92.00 188 LEU A N 1
ATOM 1390 C CA . LEU A 1 188 ? 13.133 10.993 -18.857 1.00 92.00 188 LEU A CA 1
ATOM 1391 C C . LEU A 1 188 ? 14.076 11.492 -19.964 1.00 92.00 188 LEU A C 1
ATOM 1393 O O . LEU A 1 188 ? 13.935 11.103 -21.124 1.00 92.00 188 LEU A O 1
ATOM 1397 N N . ALA A 1 189 ? 15.023 12.366 -19.609 1.00 93.19 189 ALA A N 1
ATOM 1398 C CA . ALA A 1 189 ? 15.962 12.965 -20.555 1.00 93.19 189 ALA A CA 1
ATOM 1399 C C . ALA A 1 189 ? 17.078 11.998 -20.976 1.00 93.19 189 ALA A C 1
ATOM 1401 O O . ALA A 1 189 ? 17.648 12.158 -22.054 1.00 93.19 189 ALA A O 1
ATOM 1402 N N . ASN A 1 190 ? 17.354 10.986 -20.153 1.00 93.25 190 ASN A N 1
ATOM 1403 C CA . ASN A 1 190 ? 18.439 10.041 -20.372 1.00 93.25 190 ASN A CA 1
ATOM 1404 C C . ASN A 1 190 ? 18.251 9.247 -21.672 1.00 93.25 190 ASN A C 1
ATOM 1406 O O . ASN A 1 190 ? 17.127 9.017 -22.148 1.00 93.25 190 ASN A O 1
ATOM 1410 N N . ASN A 1 191 ? 19.373 8.830 -22.256 1.00 91.19 191 ASN A N 1
ATOM 1411 C CA . ASN A 1 191 ? 19.368 7.860 -23.343 1.00 91.19 191 ASN A CA 1
ATOM 1412 C C . ASN A 1 191 ? 18.937 6.491 -22.817 1.00 91.19 191 ASN A C 1
ATOM 1414 O O . ASN A 1 191 ? 19.100 6.174 -21.639 1.00 91.19 191 ASN A O 1
ATOM 1418 N N . GLU A 1 192 ? 18.361 5.683 -23.696 1.00 89.75 192 GLU A N 1
ATOM 1419 C CA . GLU A 1 192 ? 17.978 4.331 -23.335 1.00 89.75 192 GLU A CA 1
ATOM 1420 C C . GLU A 1 192 ? 19.206 3.419 -23.349 1.00 89.75 192 GLU A C 1
ATOM 1422 O O . GLU A 1 192 ? 19.769 3.139 -24.401 1.00 89.75 192 GLU A O 1
ATOM 1427 N N . ASN A 1 193 ? 19.610 2.957 -22.166 1.00 93.81 193 ASN A N 1
ATOM 1428 C CA . ASN A 1 193 ? 20.728 2.026 -21.986 1.00 93.81 193 ASN A CA 1
ATOM 1429 C C . ASN A 1 193 ? 20.246 0.622 -21.586 1.00 93.81 193 ASN A C 1
ATOM 1431 O O . ASN A 1 193 ? 20.902 -0.068 -20.810 1.00 93.81 193 ASN A O 1
ATOM 1435 N N . GLY A 1 194 ? 19.049 0.227 -22.030 1.00 92.94 194 GLY A N 1
ATOM 1436 C CA . GLY A 1 194 ? 18.484 -1.093 -21.745 1.00 92.94 194 GLY A CA 1
ATOM 1437 C C . GLY A 1 194 ? 17.962 -1.293 -20.316 1.00 92.94 194 GLY A C 1
ATOM 1438 O O . GLY A 1 194 ? 17.462 -2.368 -20.015 1.00 92.94 194 GLY A O 1
ATOM 1439 N N . LEU A 1 195 ? 18.016 -0.294 -19.427 1.00 95.81 195 LEU A N 1
ATOM 1440 C CA . LEU A 1 195 ? 17.447 -0.366 -18.072 1.00 95.81 195 LEU A CA 1
ATOM 1441 C C . LEU A 1 195 ? 16.418 0.751 -17.853 1.00 95.81 195 LEU A C 1
ATOM 1443 O O . LEU A 1 195 ? 16.709 1.934 -18.042 1.00 95.81 195 LEU A O 1
ATOM 1447 N N . GLN A 1 196 ? 15.219 0.358 -17.428 1.00 95.44 196 GLN A N 1
ATOM 1448 C CA . GLN A 1 196 ? 14.085 1.240 -17.164 1.00 95.44 196 GLN A CA 1
ATOM 1449 C C . GLN A 1 196 ? 13.609 1.089 -15.714 1.00 95.44 196 GLN A C 1
ATOM 1451 O O . GLN A 1 196 ? 13.579 -0.016 -15.171 1.00 95.44 196 GLN A O 1
ATOM 1456 N N . GLN A 1 197 ? 13.203 2.198 -15.099 1.00 95.81 197 GLN A N 1
ATOM 1457 C CA . GLN A 1 197 ? 12.478 2.234 -13.832 1.00 95.81 197 GLN A CA 1
ATOM 1458 C C . GLN A 1 197 ? 11.031 2.626 -14.113 1.00 95.81 197 GLN A C 1
ATOM 1460 O O . GLN A 1 197 ? 10.765 3.710 -14.623 1.00 95.81 197 GLN A O 1
ATOM 1465 N N . ILE A 1 198 ? 10.097 1.757 -13.755 1.00 95.19 198 ILE A N 1
ATOM 1466 C CA . ILE A 1 198 ? 8.663 1.956 -13.943 1.00 95.19 198 ILE A CA 1
ATOM 1467 C C . ILE A 1 198 ? 8.049 2.124 -12.559 1.00 95.19 198 ILE A C 1
ATOM 1469 O O . ILE A 1 198 ? 8.232 1.257 -11.706 1.00 95.19 198 ILE A O 1
ATOM 1473 N N . SER A 1 199 ? 7.330 3.216 -12.317 1.00 96.06 199 SER A N 1
ATOM 1474 C CA . SER A 1 199 ? 6.581 3.392 -11.071 1.00 96.06 199 SER A CA 1
ATOM 1475 C C . SER A 1 199 ? 5.087 3.515 -11.313 1.00 96.06 199 SER A C 1
ATOM 1477 O O . SER A 1 199 ? 4.650 4.269 -12.184 1.00 96.06 199 SER A O 1
ATOM 1479 N N . VAL A 1 200 ? 4.321 2.788 -10.504 1.00 96.44 200 VAL A N 1
ATOM 1480 C CA . VAL A 1 200 ? 2.856 2.755 -10.528 1.00 96.44 200 VAL A CA 1
ATOM 1481 C C . VAL A 1 200 ? 2.336 2.935 -9.114 1.00 96.44 200 VAL A C 1
ATOM 1483 O O . VAL A 1 200 ? 2.876 2.362 -8.168 1.00 96.44 200 VAL A O 1
ATOM 1486 N N . THR A 1 201 ? 1.279 3.728 -8.980 1.00 97.62 201 THR A N 1
ATOM 1487 C CA . THR A 1 201 ? 0.567 3.945 -7.725 1.00 97.62 201 THR A CA 1
ATOM 1488 C C . THR A 1 201 ? -0.831 3.357 -7.838 1.00 97.62 201 THR A C 1
ATOM 1490 O O . THR A 1 201 ? -1.570 3.653 -8.779 1.00 97.62 201 THR A O 1
ATOM 1493 N N . VAL A 1 202 ? -1.206 2.544 -6.857 1.00 97.94 202 VAL A N 1
ATOM 1494 C CA . VAL A 1 202 ? -2.543 1.965 -6.721 1.00 97.94 202 VAL A CA 1
ATOM 1495 C C . VAL A 1 202 ? -3.260 2.686 -5.589 1.00 97.94 202 VAL A C 1
ATOM 1497 O O . VAL A 1 202 ? -2.726 2.800 -4.487 1.00 97.94 202 VAL A O 1
ATOM 1500 N N . THR A 1 203 ? -4.475 3.163 -5.846 1.00 98.00 203 THR A N 1
ATOM 1501 C CA . THR A 1 203 ? -5.307 3.858 -4.856 1.00 98.00 203 THR A CA 1
ATOM 1502 C C . THR A 1 203 ? -6.565 3.043 -4.571 1.00 98.00 203 THR A C 1
ATOM 1504 O O . THR A 1 203 ? -7.320 2.683 -5.477 1.00 98.00 203 THR A O 1
ATOM 1507 N N . ALA A 1 204 ? -6.779 2.751 -3.292 1.00 97.50 204 ALA A N 1
ATOM 1508 C CA . ALA A 1 204 ? -7.946 2.069 -2.757 1.00 97.50 204 ALA A CA 1
ATOM 1509 C C . ALA A 1 204 ? -9.143 3.033 -2.630 1.00 97.50 204 ALA A C 1
ATOM 1511 O O . ALA A 1 204 ? -8.954 4.238 -2.436 1.00 97.50 204 ALA A O 1
ATOM 1512 N N . PRO A 1 205 ? -10.390 2.529 -2.622 1.00 96.25 205 PRO A N 1
ATOM 1513 C CA . PRO A 1 205 ? -11.583 3.379 -2.532 1.00 96.25 205 PRO A CA 1
ATOM 1514 C C . PRO A 1 205 ? -11.690 4.122 -1.190 1.00 96.25 205 PRO A C 1
ATOM 1516 O O . PRO A 1 205 ? -12.339 5.160 -1.101 1.00 96.25 205 PRO A O 1
ATOM 1519 N N . GLY A 1 206 ? -11.026 3.614 -0.145 1.00 93.25 206 GLY A N 1
ATOM 1520 C CA . GLY A 1 206 ? -10.900 4.277 1.157 1.00 93.25 206 GLY A CA 1
ATOM 1521 C C . GLY A 1 206 ? -9.856 5.400 1.205 1.00 93.25 206 GLY A C 1
ATOM 1522 O O . GLY A 1 206 ? -9.620 5.946 2.278 1.00 93.25 206 GLY A O 1
ATOM 1523 N N . GLY A 1 207 ? -9.200 5.721 0.083 1.00 95.00 207 GLY A N 1
ATOM 1524 C CA . GLY A 1 207 ? -8.194 6.783 -0.028 1.00 95.00 207 GLY A CA 1
ATOM 1525 C C . GLY A 1 207 ? -6.763 6.371 0.331 1.00 95.00 207 GLY A C 1
ATOM 1526 O O . GLY A 1 207 ? -5.848 7.168 0.145 1.00 95.00 207 GLY A O 1
ATOM 1527 N N . GLY A 1 208 ? -6.544 5.145 0.816 1.00 95.62 208 GLY A N 1
ATOM 1528 C CA . GLY A 1 208 ? -5.195 4.597 0.976 1.00 95.62 208 GLY A CA 1
ATOM 1529 C C . GLY A 1 208 ? -4.535 4.370 -0.384 1.00 95.62 208 GLY A C 1
ATOM 1530 O O . GLY A 1 208 ? -5.200 3.919 -1.315 1.00 95.62 208 GLY A O 1
ATOM 1531 N N . SER A 1 209 ? -3.245 4.666 -0.502 1.00 97.44 209 SER A N 1
ATOM 1532 C CA . SER A 1 209 ? -2.472 4.427 -1.719 1.00 97.44 209 SER A CA 1
ATOM 1533 C C . SER A 1 209 ? -1.149 3.743 -1.409 1.00 97.44 209 SER A C 1
ATOM 1535 O O . SER A 1 209 ? -0.581 3.912 -0.330 1.00 97.44 209 SER A O 1
ATOM 1537 N N . GLU A 1 210 ? -0.661 2.973 -2.372 1.00 97.75 210 GLU A N 1
ATOM 1538 C CA . GLU A 1 210 ? 0.639 2.318 -2.311 1.00 97.75 210 GLU A CA 1
ATOM 1539 C C . GLU A 1 210 ? 1.316 2.424 -3.673 1.00 97.75 210 GLU A C 1
ATOM 1541 O O . GLU A 1 210 ? 0.658 2.380 -4.716 1.00 97.75 210 GLU A O 1
ATOM 1546 N N . GLN A 1 211 ? 2.631 2.608 -3.658 1.00 97.44 211 GLN A N 1
ATOM 1547 C CA . GLN A 1 211 ? 3.436 2.766 -4.859 1.00 97.44 211 GLN A CA 1
ATOM 1548 C C . GLN A 1 211 ? 4.422 1.612 -4.967 1.00 97.44 211 GLN A C 1
ATOM 1550 O O . GLN A 1 211 ? 5.095 1.270 -3.996 1.00 97.44 211 GLN A O 1
ATOM 1555 N N . ILE A 1 212 ? 4.562 1.076 -6.174 1.00 97.50 212 ILE A N 1
ATOM 1556 C CA . ILE A 1 212 ? 5.602 0.113 -6.511 1.00 97.50 212 ILE A CA 1
ATOM 1557 C C . ILE A 1 212 ? 6.518 0.658 -7.588 1.00 97.50 212 ILE A C 1
ATOM 1559 O O . ILE A 1 212 ? 6.099 1.379 -8.494 1.00 97.50 212 ILE A O 1
ATOM 1563 N N . ILE A 1 213 ? 7.791 0.299 -7.457 1.00 97.38 213 ILE A N 1
ATOM 1564 C CA . ILE A 1 213 ? 8.845 0.614 -8.407 1.00 97.38 213 ILE A CA 1
ATOM 1565 C C . ILE A 1 213 ? 9.380 -0.710 -8.943 1.00 97.38 213 ILE A C 1
ATOM 1567 O O . ILE A 1 213 ? 9.871 -1.548 -8.186 1.00 97.38 213 ILE A O 1
ATOM 1571 N N . VAL A 1 214 ? 9.287 -0.894 -10.254 1.00 97.06 214 VAL A N 1
ATOM 1572 C CA . VAL A 1 214 ? 9.764 -2.073 -10.973 1.00 97.06 214 VAL A CA 1
ATOM 1573 C C . VAL A 1 214 ? 10.936 -1.662 -11.852 1.00 97.06 214 VAL A C 1
ATOM 1575 O O . VAL A 1 214 ? 10.839 -0.716 -12.630 1.00 97.06 214 VAL A O 1
ATOM 1578 N N . LEU A 1 215 ? 12.049 -2.384 -11.738 1.00 97.12 215 LEU A N 1
ATOM 1579 C CA . LEU A 1 215 ? 13.184 -2.241 -12.644 1.00 97.12 215 LEU A CA 1
ATOM 1580 C C . LEU A 1 215 ? 13.064 -3.279 -13.756 1.00 97.12 215 LEU A C 1
ATOM 1582 O O . LEU A 1 215 ? 12.873 -4.465 -13.475 1.00 97.12 215 LEU A O 1
ATOM 1586 N N . LYS A 1 216 ? 13.181 -2.838 -15.006 1.00 95.31 216 LYS A N 1
ATOM 1587 C CA . LYS A 1 216 ? 13.072 -3.691 -16.188 1.00 95.31 216 LYS A CA 1
ATOM 1588 C C . LYS A 1 216 ? 14.312 -3.560 -17.056 1.00 95.31 216 LYS A C 1
ATOM 1590 O O . LYS A 1 216 ? 14.723 -2.449 -17.381 1.00 95.31 216 LYS A O 1
ATOM 1595 N N . VAL A 1 217 ? 14.888 -4.701 -17.419 1.00 96.19 217 VAL A N 1
ATOM 1596 C CA . VAL A 1 217 ? 16.059 -4.797 -18.296 1.00 96.19 217 VAL A CA 1
ATOM 1597 C C . VAL A 1 217 ? 15.591 -5.254 -19.676 1.00 96.19 217 VAL A C 1
ATOM 1599 O O . VAL A 1 217 ? 14.670 -6.068 -19.772 1.00 96.19 217 VAL A O 1
ATOM 1602 N N . GLN A 1 218 ? 16.188 -4.710 -20.730 1.00 93.62 218 GLN A N 1
ATOM 1603 C CA . GLN A 1 218 ? 16.026 -5.199 -22.092 1.00 93.62 218 GLN A CA 1
ATOM 1604 C C . GLN A 1 218 ? 16.530 -6.654 -22.155 1.00 93.62 218 GLN A C 1
ATOM 1606 O O . GLN A 1 218 ? 17.606 -6.921 -21.615 1.00 93.62 218 GLN A O 1
ATOM 1611 N N . PRO A 1 219 ? 15.744 -7.588 -22.720 1.00 89.19 219 PRO A N 1
ATOM 1612 C CA . PRO A 1 219 ? 16.123 -8.998 -22.796 1.00 89.19 219 PRO A CA 1
ATOM 1613 C C . PRO A 1 219 ? 17.401 -9.230 -23.606 1.00 89.19 219 PRO A C 1
ATOM 1615 O O . PRO A 1 219 ? 17.678 -8.425 -24.526 1.00 89.19 219 PRO A O 1
#

Foldseek 3Di:
DDDDDDDDPDDPPDDDPDDDPDDPPPDDDDDDDDDDDDDDDDDDDDDDDDDDDDDDDDDDPPPPPDDDPPDPPPDPPPPPPPPPPPPDDDDDVPPCDPVNVVVVVVVVVVVVVVVVVVVVVVVVVVVVVVQVVVQVVQQVVQLVQQQPDACFADDPPRPFRDGDDDPQKDKDGKDKWAADPVVRDTHPPDHHPQKIKIKMKMAHNVGDIDMDIHIGGHD

Sequence (219 aa):
MSRMARDRHFFRFSLPLAGSHCCQGRGISRVGRGRGGGLDELSLVPG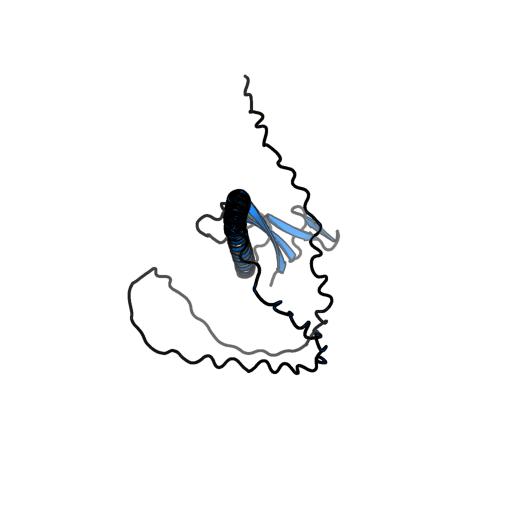NSPSPLRGGRGGGLGELSLPPCRGTDTSPRARVPSAAFRMGSLRSRQGMTFIEVLIAVALLGVIVVTMMAGLSSIALATGHHRQQTTLDLLVRSEAEFLKSQAYIPKPPPAGSYQNLSAAGYTFSAPSVLYWDPAVGTFSLANNENGLQQISVTVTAPGGGSEQIIVLKVQP